Protein AF-A0A6P0RLX3-F1 (afdb_monomer_lite)

pLDDT: mean 85.03, std 13.87, range [25.36, 97.31]

Foldseek 3Di:
DPPDDAAAEEEEALVQCPDPCQPLLLHQLSLLVLLLNVLRVHAYEAEPLRVVSSLVVQLVVLVVVVVVVVVVQVVVCVVVVDGDPDDRDDSVVSNVVSVVSCVVRVVRYDYQYQDPVLQVQLVVCQVVQHFVGHPPRRDSSVSSVLVSQLVSVLVRHAYEYEAQALSQADVSDLVDQHGHPVSQVSQVVSVHDYGYHDHSVVVSVVSVVPRDDDPFLLVLVQLVVVDDCVVCVVVCVVVQKDFDAWDSPVKDKWWWGFSPSQKIKIKIKTKTDIDRPPDDPVWDKAPKIKIWIWIWMARPVVRDIGPTGTAKIKIWIATPVRDIDIDMDGDDDPPDDDDDDDDPPVTDHTDTD

Secondary structure (DSSP, 8-state):
---PPPEEEEEE-HHHHTSTTTGGG-SHHHHHHHHHHHHTT-EEEEEHHHHHHHHHHHHHHHHHHHHHHHHHHHHHHHHHS-----PPP-HHHHHHHHHHHHHHHGGGEEEE---HHHHHHHHHHHHTT-TT-BTTB--HHHHHHHHHHHHHHHTTEEEEEE---GGGBGGG-TTSS-B-HHHHHHHHHTT--EEEESSHHHHHHHHHTTSPPP-HHHHHHHHHHHS-GGGGHHHHHHHTEEEEEE-GGG-EEEEEE-SSTTEEEEEEEEEEEEEETT--TTS--EEEEEEEEEEEEEETTTTEEEEEEEEEEEEEEE-TTS-EEEEEEE--------S-----------EE-

Radius of gyration: 27.5 Å; chains: 1; bounding box: 74×40×83 Å

Structure (mmCIF, N/CA/C/O backbone):
data_AF-A0A6P0RLX3-F1
#
_entry.id   AF-A0A6P0RLX3-F1
#
loop_
_atom_site.group_PDB
_atom_site.id
_atom_site.type_symbol
_atom_site.label_atom_id
_atom_site.label_alt_id
_atom_site.label_comp_id
_atom_site.label_asym_id
_atom_site.label_entity_id
_atom_site.label_seq_id
_atom_site.pdbx_PDB_ins_code
_atom_site.Cartn_x
_atom_site.Cartn_y
_atom_site.Cartn_z
_atom_site.occupancy
_atom_site.B_iso_or_equiv
_atom_site.auth_seq_id
_atom_site.auth_comp_id
_atom_site.auth_asym_id
_atom_site.auth_atom_id
_atom_site.pdbx_PDB_model_num
ATOM 1 N N . MET A 1 1 ? -36.184 -2.235 -6.292 1.00 39.19 1 MET A N 1
ATOM 2 C CA . MET A 1 1 ? -35.225 -1.641 -5.337 1.00 39.19 1 MET A CA 1
ATOM 3 C C . MET A 1 1 ? -33.859 -1.669 -5.988 1.00 39.19 1 MET A C 1
ATOM 5 O O . MET A 1 1 ? -33.296 -2.746 -6.128 1.00 39.19 1 MET A O 1
ATOM 9 N N . GLU A 1 2 ? -33.362 -0.526 -6.450 1.00 40.16 2 GLU A N 1
ATOM 10 C CA . GLU A 1 2 ? -31.973 -0.415 -6.901 1.00 40.16 2 GLU A CA 1
ATOM 11 C C . GLU A 1 2 ? -31.054 -0.665 -5.699 1.00 40.16 2 GLU A C 1
ATOM 13 O O . GLU A 1 2 ? -31.168 0.005 -4.669 1.00 40.16 2 GLU A O 1
ATOM 18 N N . LYS A 1 3 ? -30.175 -1.670 -5.790 1.00 50.31 3 LYS A N 1
ATOM 19 C CA . LYS A 1 3 ? -29.103 -1.866 -4.809 1.00 50.31 3 LYS A CA 1
ATOM 20 C C . LYS A 1 3 ? -28.193 -0.644 -4.905 1.00 50.31 3 LYS A C 1
ATOM 22 O O . LYS A 1 3 ? -27.427 -0.521 -5.855 1.00 50.31 3 LYS A O 1
ATOM 27 N N . LYS A 1 4 ? -28.292 0.266 -3.936 1.00 59.81 4 LYS A N 1
ATOM 28 C CA . LYS A 1 4 ? -27.360 1.387 -3.808 1.00 59.81 4 LYS A CA 1
ATOM 29 C C . LYS A 1 4 ? -25.955 0.797 -3.659 1.00 59.81 4 LYS A C 1
ATOM 31 O O . LYS A 1 4 ? -25.718 0.044 -2.713 1.00 59.81 4 LYS A O 1
ATOM 36 N N . LEU A 1 5 ? -25.071 1.078 -4.617 1.00 74.94 5 LEU A N 1
ATOM 37 C CA . LEU A 1 5 ? -23.693 0.587 -4.602 1.00 74.94 5 LEU A CA 1
ATOM 38 C C . LEU A 1 5 ? -23.035 1.021 -3.282 1.00 74.94 5 LEU A C 1
ATOM 40 O O . LEU A 1 5 ? -23.092 2.203 -2.925 1.00 74.94 5 LEU A O 1
ATOM 44 N N . LYS A 1 6 ? -22.477 0.072 -2.528 1.00 84.38 6 LYS A N 1
ATOM 45 C CA . LYS A 1 6 ? -21.748 0.379 -1.294 1.00 84.38 6 LYS A CA 1
ATOM 46 C C . LYS A 1 6 ? -20.372 0.915 -1.657 1.00 84.38 6 LYS A C 1
ATOM 48 O O . LYS A 1 6 ? -19.762 0.447 -2.613 1.00 84.38 6 LYS A O 1
ATOM 53 N N . LYS A 1 7 ? -19.891 1.901 -0.903 1.00 90.38 7 LYS A N 1
ATOM 54 C CA . LYS A 1 7 ? -18.519 2.392 -1.057 1.00 90.38 7 LYS A CA 1
ATOM 55 C C . LYS A 1 7 ? -17.576 1.496 -0.268 1.00 90.38 7 LYS A C 1
ATOM 57 O O . LYS A 1 7 ? -17.861 1.199 0.890 1.00 90.38 7 LYS A O 1
ATOM 62 N N . LEU A 1 8 ? -16.467 1.099 -0.877 1.00 93.81 8 LEU A N 1
ATOM 63 C CA . LEU A 1 8 ? -15.426 0.318 -0.218 1.00 93.81 8 LEU A CA 1
ATOM 64 C C . LEU A 1 8 ? -14.763 1.145 0.894 1.00 93.81 8 LEU A C 1
ATOM 66 O O . LEU A 1 8 ? -14.369 2.289 0.666 1.00 93.81 8 LEU A O 1
ATOM 70 N N . CYS A 1 9 ? -14.626 0.574 2.089 1.00 96.69 9 CYS A N 1
ATOM 71 C CA . CYS A 1 9 ? -13.947 1.197 3.218 1.00 96.69 9 CYS A CA 1
ATOM 72 C C . CYS A 1 9 ? -13.037 0.189 3.918 1.00 96.69 9 CYS A C 1
ATOM 74 O O . CYS A 1 9 ? -13.501 -0.846 4.390 1.00 96.69 9 CYS A O 1
ATOM 76 N N . VAL A 1 10 ? -11.747 0.496 4.018 1.00 96.88 10 VAL A N 1
ATOM 77 C CA . VAL A 1 10 ? -10.774 -0.362 4.702 1.00 96.88 10 VAL A CA 1
ATOM 78 C C . VAL A 1 10 ? -10.398 0.268 6.036 1.00 96.88 10 VAL A C 1
ATOM 80 O O . VAL A 1 10 ? -9.922 1.397 6.078 1.00 96.88 10 VAL A O 1
ATOM 83 N N . VAL A 1 11 ? -10.603 -0.455 7.132 1.00 96.94 11 VAL A N 1
ATOM 84 C CA . VAL A 1 11 ? -10.207 -0.046 8.483 1.00 96.94 11 VAL A CA 1
ATOM 85 C C . VAL A 1 11 ? -9.017 -0.892 8.903 1.00 96.94 11 VAL A C 1
ATOM 87 O O . VAL A 1 11 ? -9.075 -2.119 8.877 1.00 96.94 11 VAL A O 1
ATOM 90 N N . ILE A 1 12 ? -7.929 -0.236 9.285 1.00 95.19 12 ILE A N 1
ATOM 91 C CA . ILE A 1 12 ? -6.680 -0.890 9.674 1.00 95.19 12 ILE A CA 1
ATOM 92 C C . ILE A 1 12 ? -6.481 -0.638 11.164 1.00 95.19 12 ILE A C 1
ATOM 94 O O . ILE A 1 12 ? -6.453 0.514 11.592 1.00 95.19 12 ILE A O 1
ATOM 98 N N . ASP A 1 13 ? -6.349 -1.702 11.944 1.00 93.38 13 ASP A N 1
ATOM 99 C CA . ASP A 1 13 ? -6.068 -1.626 13.374 1.00 93.38 13 ASP A CA 1
ATOM 100 C C . ASP A 1 13 ? -4.647 -1.093 13.643 1.00 93.38 13 ASP A C 1
ATOM 102 O O . ASP A 1 13 ? -3.722 -1.257 12.839 1.00 93.38 13 ASP A O 1
ATOM 106 N N . THR A 1 14 ? -4.446 -0.443 14.790 1.00 90.31 14 THR A N 1
ATOM 107 C CA . THR A 1 14 ? -3.172 0.144 15.213 1.00 90.31 14 THR A CA 1
ATOM 108 C C . THR A 1 14 ? -2.038 -0.885 15.177 1.00 90.31 14 THR A C 1
ATOM 110 O O . THR A 1 14 ? -0.912 -0.566 14.790 1.00 90.31 14 THR A O 1
ATOM 113 N N . ASN A 1 15 ? -2.294 -2.131 15.589 1.00 88.00 15 ASN A N 1
ATOM 114 C CA . ASN A 1 15 ? -1.286 -3.199 15.560 1.00 88.00 15 ASN A CA 1
ATOM 115 C C . ASN A 1 15 ? -0.766 -3.481 14.140 1.00 88.00 15 ASN A C 1
ATOM 117 O O . ASN A 1 15 ? 0.427 -3.740 13.989 1.00 88.00 15 ASN A O 1
ATOM 121 N N . ILE A 1 16 ? -1.615 -3.352 13.120 1.00 90.12 16 ILE A N 1
ATOM 122 C CA . ILE A 1 16 ? -1.250 -3.496 11.717 1.00 90.12 16 ILE A CA 1
ATOM 123 C C . ILE A 1 16 ? -0.550 -2.236 11.218 1.00 90.12 16 ILE A C 1
ATOM 125 O O . ILE A 1 16 ? 0.489 -2.367 10.588 1.00 90.12 16 ILE A O 1
ATOM 129 N N . TRP A 1 17 ? -1.022 -1.027 11.541 1.00 85.50 17 TRP A N 1
ATOM 130 C CA . TRP A 1 17 ? -0.360 0.232 11.139 1.00 85.50 17 TRP A CA 1
ATOM 131 C C . TRP A 1 17 ? 1.111 0.331 11.558 1.00 85.50 17 TRP A C 1
ATOM 133 O O . TRP A 1 17 ? 1.895 1.009 10.900 1.00 85.50 17 TRP A O 1
ATOM 143 N N . LYS A 1 18 ? 1.478 -0.310 12.671 1.00 81.62 18 LYS A N 1
ATOM 144 C CA . LYS A 1 18 ? 2.831 -0.258 13.244 1.00 81.62 18 LYS A CA 1
ATOM 145 C C . LYS A 1 18 ? 3.785 -1.308 12.682 1.00 81.62 18 LYS A C 1
ATOM 147 O O . LYS A 1 18 ? 4.969 -1.265 13.008 1.00 81.62 18 LYS A O 1
ATOM 152 N N . GLN A 1 19 ? 3.311 -2.279 11.902 1.00 82.44 19 GLN A N 1
ATOM 153 C CA . GLN A 1 19 ? 4.215 -3.290 11.355 1.00 82.44 19 GLN A CA 1
ATOM 154 C C . GLN A 1 19 ? 5.187 -2.628 10.370 1.00 82.44 19 GLN A C 1
ATOM 156 O O . GLN A 1 19 ? 4.817 -1.743 9.601 1.00 82.44 19 GLN A O 1
ATOM 161 N N . ASN A 1 20 ? 6.442 -3.081 10.355 1.00 70.25 20 ASN A N 1
ATOM 162 C CA . ASN A 1 20 ? 7.459 -2.550 9.437 1.00 70.25 20 ASN A CA 1
ATOM 163 C C . ASN A 1 20 ? 7.038 -2.662 7.962 1.00 70.25 20 ASN A C 1
ATOM 165 O O . ASN A 1 20 ? 7.502 -1.893 7.129 1.00 70.25 20 ASN A O 1
ATOM 169 N N . SER A 1 21 ? 6.161 -3.617 7.645 1.00 66.25 21 SER A N 1
ATOM 170 C CA . SER A 1 21 ? 5.593 -3.868 6.320 1.00 66.25 21 SER A CA 1
ATOM 171 C C . SER A 1 21 ? 4.473 -2.905 5.915 1.00 66.25 21 SER A C 1
ATOM 173 O O . SER A 1 21 ? 4.049 -2.955 4.765 1.00 66.25 21 SER A O 1
ATOM 175 N N . THR A 1 22 ? 3.994 -2.033 6.803 1.00 76.31 22 THR A N 1
ATOM 176 C CA . THR A 1 22 ? 2.795 -1.187 6.604 1.00 76.31 22 THR A CA 1
ATOM 177 C C . THR A 1 22 ? 2.913 0.199 7.248 1.00 76.31 22 THR A C 1
ATOM 179 O O . THR A 1 22 ? 1.957 0.974 7.198 1.00 76.31 22 THR A O 1
ATOM 182 N N . ILE A 1 23 ? 4.069 0.535 7.835 1.00 81.25 23 ILE A N 1
ATOM 183 C CA . ILE A 1 23 ? 4.271 1.765 8.610 1.00 81.25 23 ILE A CA 1
ATOM 184 C C . ILE A 1 23 ? 3.840 3.017 7.835 1.00 81.25 23 ILE A C 1
ATOM 186 O O . ILE A 1 23 ? 4.377 3.331 6.771 1.00 81.25 23 ILE A O 1
ATOM 190 N N . LEU A 1 24 ? 2.820 3.709 8.359 1.00 83.69 24 LEU A N 1
ATOM 191 C CA . LEU A 1 24 ? 2.180 4.891 7.753 1.00 83.69 24 LEU A CA 1
ATOM 192 C C . LEU A 1 24 ? 1.813 4.735 6.264 1.00 83.69 24 LEU A C 1
ATOM 194 O O . LEU A 1 24 ? 1.769 5.717 5.515 1.00 83.69 24 LEU A O 1
ATOM 198 N N . LEU A 1 25 ? 1.599 3.494 5.820 1.00 85.69 25 LEU A N 1
ATOM 199 C CA . LEU A 1 25 ? 1.381 3.130 4.422 1.00 85.69 25 LEU A CA 1
ATOM 200 C C . LEU A 1 25 ? 2.480 3.643 3.476 1.00 85.69 25 LEU A C 1
ATOM 202 O O . LEU A 1 25 ? 2.206 3.887 2.306 1.00 85.69 25 LEU A O 1
ATOM 206 N N . LYS A 1 26 ? 3.709 3.847 3.968 1.00 81.94 26 LYS A N 1
ATOM 207 C CA . LYS A 1 26 ? 4.882 4.228 3.155 1.00 81.94 26 LYS A CA 1
ATOM 208 C C . LYS A 1 26 ? 5.609 3.021 2.554 1.00 81.94 26 LYS A C 1
ATOM 210 O O . LYS A 1 26 ? 6.678 3.151 1.973 1.00 81.94 26 LYS A O 1
ATOM 215 N N . THR A 1 27 ? 5.057 1.830 2.727 1.00 80.75 27 THR A N 1
ATOM 216 C CA . THR A 1 27 ? 5.605 0.584 2.194 1.00 80.75 27 THR A CA 1
ATOM 217 C C . THR A 1 27 ? 4.928 0.218 0.874 1.00 80.75 27 THR A C 1
ATOM 219 O O . THR A 1 27 ? 3.845 0.738 0.594 1.00 80.75 27 THR A O 1
ATOM 222 N N . PRO A 1 28 ? 5.503 -0.707 0.079 1.00 74.50 28 PRO A N 1
ATOM 223 C CA . PRO A 1 28 ? 4.873 -1.171 -1.158 1.00 74.50 28 PRO A CA 1
ATOM 224 C C . PRO A 1 28 ? 3.447 -1.671 -0.948 1.00 74.50 28 PRO A C 1
ATOM 226 O O . PRO A 1 28 ? 2.545 -1.204 -1.632 1.00 74.50 28 PRO A O 1
ATOM 229 N N . LEU A 1 29 ? 3.229 -2.478 0.097 1.00 80.75 29 LEU A N 1
ATOM 230 C CA . LEU A 1 29 ? 1.898 -2.964 0.459 1.00 80.75 29 LEU A CA 1
ATOM 231 C C . LEU A 1 29 ? 0.944 -1.804 0.754 1.00 80.75 29 LEU A C 1
ATOM 233 O O . LEU A 1 29 ? -0.182 -1.780 0.263 1.00 80.75 29 LEU A O 1
ATOM 237 N N . GLY A 1 30 ? 1.395 -0.810 1.525 1.00 85.31 30 GLY A N 1
ATOM 238 C CA . GLY A 1 30 ? 0.592 0.370 1.830 1.00 85.31 30 GLY A CA 1
ATOM 239 C C . GLY A 1 30 ? 0.206 1.158 0.580 1.00 85.31 30 GLY A C 1
ATOM 240 O O . GLY A 1 30 ? -0.956 1.527 0.414 1.00 85.31 30 GLY A O 1
ATOM 241 N N . ALA A 1 31 ? 1.157 1.353 -0.331 1.00 82.50 31 ALA A N 1
ATOM 242 C CA . ALA A 1 31 ? 0.900 1.991 -1.611 1.00 82.50 31 ALA A CA 1
ATOM 243 C C . ALA A 1 31 ? -0.030 1.150 -2.502 1.00 82.50 31 ALA A C 1
ATOM 245 O O . ALA A 1 31 ? -0.902 1.705 -3.172 1.00 82.50 31 ALA A O 1
ATOM 246 N N . ALA A 1 32 ? 0.091 -0.179 -2.460 1.00 83.19 32 ALA A N 1
ATOM 247 C CA . ALA A 1 32 ? -0.768 -1.099 -3.192 1.00 83.19 32 ALA A CA 1
ATOM 248 C C . ALA A 1 32 ? -2.224 -1.006 -2.749 1.00 83.19 32 ALA A C 1
ATOM 250 O O . ALA A 1 32 ? -3.127 -0.940 -3.585 1.00 83.19 32 ALA A O 1
ATOM 251 N N . LEU A 1 33 ? -2.456 -0.912 -1.439 1.00 87.50 33 LEU A N 1
ATOM 252 C CA . LEU A 1 33 ? -3.790 -0.665 -0.910 1.00 87.50 33 LEU A CA 1
ATOM 253 C C . LEU A 1 33 ? -4.335 0.683 -1.385 1.00 87.50 33 LEU A C 1
ATOM 255 O O . LEU A 1 33 ? -5.471 0.741 -1.848 1.00 87.50 33 LEU A O 1
ATOM 259 N N . LEU A 1 34 ? -3.545 1.758 -1.288 1.00 88.25 34 LEU A N 1
ATOM 260 C CA . LEU A 1 34 ? -3.974 3.091 -1.726 1.00 88.25 34 LEU A CA 1
ATOM 261 C C . LEU A 1 34 ? -4.334 3.104 -3.217 1.00 88.25 34 LEU A C 1
ATOM 263 O O . LEU A 1 34 ? -5.352 3.686 -3.597 1.00 88.25 34 LEU A O 1
ATOM 267 N N . TYR A 1 35 ? -3.556 2.404 -4.045 1.00 84.69 35 TYR A N 1
ATOM 268 C CA . TYR A 1 35 ? -3.870 2.193 -5.454 1.00 84.69 35 TYR A CA 1
ATOM 269 C C . TYR A 1 35 ? -5.209 1.462 -5.628 1.00 84.69 35 TYR A C 1
ATOM 271 O O . TYR A 1 35 ? -6.099 1.983 -6.301 1.00 84.69 35 TYR A O 1
ATOM 279 N N . CYS A 1 36 ? -5.405 0.316 -4.966 1.00 86.00 36 CYS A N 1
ATOM 280 C CA . CYS A 1 36 ? -6.649 -0.458 -5.052 1.00 86.00 36 CYS A CA 1
ATOM 281 C C . CYS A 1 36 ? -7.871 0.350 -4.594 1.00 86.00 36 CYS A C 1
ATOM 283 O O . CYS A 1 36 ? -8.918 0.318 -5.243 1.00 86.00 36 CYS A O 1
ATOM 285 N N . LEU A 1 37 ? -7.742 1.102 -3.498 1.00 88.75 37 LEU A N 1
ATOM 286 C CA . LEU A 1 37 ? -8.796 1.977 -2.990 1.00 88.75 37 LEU A CA 1
ATOM 287 C C . LEU A 1 37 ? -9.144 3.062 -4.005 1.00 88.75 37 LEU A C 1
ATOM 289 O O . LEU A 1 37 ? -10.322 3.285 -4.268 1.00 88.75 37 LEU A O 1
ATOM 293 N N . LYS A 1 38 ? -8.147 3.698 -4.626 1.00 85.69 38 LYS A N 1
ATOM 294 C CA . LYS A 1 38 ? -8.393 4.721 -5.646 1.00 85.69 38 LYS A CA 1
ATOM 295 C C . LYS A 1 38 ? -9.115 4.146 -6.869 1.00 85.69 38 LYS A C 1
ATOM 297 O O . LYS A 1 38 ? -10.077 4.760 -7.322 1.00 85.69 38 LYS A O 1
ATOM 302 N N . GLN A 1 39 ? -8.707 2.973 -7.361 1.00 83.50 39 GLN A N 1
ATOM 303 C CA . GLN A 1 39 ? -9.361 2.319 -8.507 1.00 83.50 39 GLN A CA 1
ATOM 304 C C . GLN A 1 39 ? -10.818 1.937 -8.212 1.00 83.50 39 GLN A C 1
ATOM 306 O O . GLN A 1 39 ? -11.677 2.047 -9.081 1.00 83.50 39 GLN A O 1
ATOM 311 N N . ASN A 1 40 ? -11.116 1.569 -6.965 1.00 84.88 40 ASN A N 1
ATOM 312 C CA . ASN A 1 40 ? -12.459 1.191 -6.527 1.00 84.88 40 ASN A CA 1
ATOM 313 C C . ASN A 1 40 ? -13.283 2.355 -5.944 1.00 84.88 40 ASN A C 1
ATOM 315 O O . ASN A 1 40 ? -14.360 2.127 -5.391 1.00 84.88 40 ASN A O 1
ATOM 319 N N . ASN A 1 41 ? -12.797 3.603 -6.032 1.00 86.94 41 ASN A N 1
ATOM 320 C CA . ASN A 1 41 ? -13.414 4.775 -5.392 1.00 86.94 41 ASN A CA 1
ATOM 321 C C . ASN A 1 41 ? -13.732 4.547 -3.893 1.00 86.94 41 ASN A C 1
ATOM 323 O O . ASN A 1 41 ? -14.775 4.961 -3.374 1.00 86.94 41 ASN A O 1
ATOM 327 N N . GLY A 1 42 ? -12.845 3.813 -3.223 1.00 92.12 42 GLY A N 1
ATOM 328 C CA . GLY A 1 42 ? -12.901 3.478 -1.809 1.00 92.12 42 GLY A CA 1
ATOM 329 C C . GLY A 1 42 ? -12.102 4.443 -0.937 1.00 92.12 42 GLY A C 1
ATOM 330 O O . GLY A 1 42 ? -11.445 5.367 -1.416 1.00 92.12 42 GLY A O 1
ATOM 331 N N . CYS A 1 43 ? -12.155 4.210 0.370 1.00 95.06 43 CYS A N 1
ATOM 332 C CA . CYS A 1 43 ? -11.457 5.013 1.369 1.00 95.06 43 CYS A CA 1
ATOM 333 C C . CYS A 1 43 ? -10.870 4.160 2.501 1.00 95.06 43 CYS A C 1
ATOM 335 O O . CYS A 1 43 ? -11.217 2.993 2.685 1.00 95.06 43 CYS A O 1
ATOM 337 N N . ILE A 1 44 ? -9.991 4.769 3.290 1.00 96.19 44 ILE A N 1
ATOM 338 C CA . ILE A 1 44 ? -9.524 4.260 4.573 1.00 96.19 44 ILE A CA 1
ATOM 339 C C . ILE A 1 44 ? -10.453 4.806 5.652 1.00 96.19 44 ILE A C 1
ATOM 341 O O . ILE A 1 44 ? -10.529 6.016 5.860 1.00 96.19 44 ILE A O 1
ATOM 345 N N . GLY A 1 45 ? -11.149 3.922 6.356 1.00 96.69 45 GLY A N 1
ATOM 346 C CA . GLY A 1 45 ? -11.860 4.289 7.571 1.00 96.69 45 GLY A CA 1
ATOM 347 C C . GLY A 1 45 ? -10.851 4.460 8.699 1.00 96.69 45 GLY A C 1
ATOM 348 O O . GLY A 1 45 ? -10.172 3.503 9.071 1.00 96.69 45 GLY A O 1
ATOM 349 N N . LEU A 1 46 ? -10.753 5.673 9.239 1.00 96.75 46 LEU A N 1
ATOM 350 C CA . LEU A 1 46 ? -9.818 6.005 10.308 1.00 96.75 46 LEU A CA 1
ATOM 351 C C . LEU A 1 46 ? -10.590 6.447 11.560 1.00 96.75 46 LEU A C 1
ATOM 353 O O . LEU A 1 46 ? -10.942 7.621 11.694 1.00 96.75 46 LEU A O 1
ATOM 357 N N . PRO A 1 47 ? -10.913 5.510 12.467 1.00 97.31 47 PRO A N 1
ATOM 358 C CA . PRO A 1 47 ? -11.427 5.841 13.787 1.00 97.31 47 PRO A CA 1
ATOM 359 C C . PRO A 1 47 ? -10.455 6.725 14.562 1.00 97.31 47 PRO A C 1
ATOM 361 O O . PRO A 1 47 ? -9.261 6.436 14.610 1.00 97.31 47 PRO A O 1
ATOM 364 N N . GLU A 1 48 ? -10.974 7.748 15.237 1.00 96.00 48 GLU A N 1
ATOM 365 C CA . GLU A 1 48 ? -10.176 8.683 16.044 1.00 96.00 48 GLU A CA 1
ATOM 366 C C . GLU A 1 48 ? -9.316 7.959 17.098 1.00 96.00 48 GLU A C 1
ATOM 368 O O . GLU A 1 48 ? -8.161 8.315 17.336 1.00 96.00 48 GLU A O 1
ATOM 373 N N . VAL A 1 49 ? -9.849 6.886 17.696 1.00 94.62 49 VAL A N 1
ATOM 374 C CA . VAL A 1 49 ? -9.113 6.047 18.657 1.00 94.62 49 VAL A CA 1
ATOM 375 C C . VAL A 1 49 ? -7.886 5.372 18.033 1.00 94.62 49 VAL A C 1
ATOM 377 O O . VAL A 1 49 ? -6.859 5.261 18.700 1.00 94.62 49 VAL A O 1
ATOM 380 N N . ILE A 1 50 ? -7.967 4.975 16.757 1.00 94.69 50 ILE A N 1
ATOM 381 C CA . ILE A 1 50 ? -6.850 4.392 16.003 1.00 94.69 50 ILE A CA 1
ATOM 382 C C . ILE A 1 50 ? -5.877 5.495 15.586 1.00 94.69 50 ILE A C 1
ATOM 384 O O . ILE A 1 50 ? -4.681 5.347 15.811 1.00 94.69 50 ILE A O 1
ATOM 388 N N . GLU A 1 51 ? -6.364 6.613 15.036 1.00 93.88 51 GLU A N 1
ATOM 389 C CA . GLU A 1 51 ? -5.530 7.748 14.601 1.00 93.88 51 GLU A CA 1
ATOM 390 C C . GLU A 1 51 ? -4.609 8.234 15.725 1.00 93.88 51 GLU A C 1
ATOM 392 O O . GLU A 1 51 ? -3.385 8.279 15.570 1.00 93.88 51 GLU A O 1
ATOM 397 N N . ASN A 1 52 ? -5.193 8.502 16.896 1.00 92.31 52 ASN A N 1
ATOM 398 C CA . ASN A 1 52 ? -4.458 8.944 18.076 1.00 92.31 52 ASN A CA 1
ATOM 399 C C . ASN A 1 52 ? -3.409 7.918 18.524 1.00 92.31 52 ASN A C 1
ATOM 401 O O . ASN A 1 52 ? -2.313 8.286 18.957 1.00 92.31 52 ASN A O 1
ATOM 405 N N . GLU A 1 53 ? -3.728 6.626 18.434 1.00 92.38 53 GLU A N 1
ATOM 406 C CA . GLU A 1 53 ? -2.811 5.564 18.831 1.00 92.38 53 GLU A CA 1
ATOM 407 C C . GLU A 1 53 ? -1.659 5.412 17.830 1.00 92.38 53 GLU A C 1
ATOM 409 O O . GLU A 1 53 ? -0.499 5.355 18.244 1.00 92.38 53 GLU A O 1
ATOM 414 N N . VAL A 1 54 ? -1.947 5.415 16.530 1.00 91.31 54 VAL A N 1
ATOM 415 C CA . VAL A 1 54 ? -0.937 5.337 15.469 1.00 91.31 54 VAL A CA 1
ATOM 416 C C . VAL A 1 54 ? 0.047 6.493 15.593 1.00 91.31 54 VAL A C 1
ATOM 418 O O . VAL A 1 54 ? 1.242 6.244 15.737 1.00 91.31 54 VAL A O 1
ATOM 421 N N . ILE A 1 55 ? -0.436 7.739 15.657 1.00 90.50 55 ILE A N 1
ATOM 422 C CA . ILE A 1 55 ? 0.424 8.926 15.777 1.00 90.50 55 ILE A CA 1
ATOM 423 C C . ILE A 1 55 ? 1.305 8.829 17.028 1.00 90.50 55 ILE A C 1
ATOM 425 O O . ILE A 1 55 ? 2.531 8.925 16.942 1.00 90.50 55 ILE A O 1
ATOM 429 N N . LYS A 1 56 ? 0.702 8.568 18.195 1.00 91.06 56 LYS A N 1
ATOM 430 C CA . LYS A 1 56 ? 1.431 8.475 19.468 1.00 91.06 56 LYS A CA 1
ATOM 431 C C . LYS A 1 56 ? 2.511 7.392 19.445 1.00 91.06 56 LYS A C 1
ATOM 433 O O . LYS A 1 56 ? 3.612 7.609 19.954 1.00 91.06 56 LYS A O 1
ATOM 438 N N . HIS A 1 57 ? 2.198 6.212 18.914 1.00 90.38 57 HIS A N 1
ATOM 439 C CA . HIS A 1 57 ? 3.143 5.100 18.886 1.00 90.38 57 HIS A CA 1
ATOM 440 C C . HIS A 1 57 ? 4.251 5.307 17.857 1.00 90.38 57 HIS A C 1
ATOM 442 O O . HIS A 1 57 ? 5.410 5.089 18.199 1.00 90.38 57 HIS A O 1
ATOM 448 N N . THR A 1 58 ? 3.937 5.788 16.653 1.00 89.75 58 THR A N 1
ATOM 449 C CA . THR A 1 58 ? 4.950 6.050 15.624 1.00 89.75 58 THR A CA 1
ATOM 450 C C . THR A 1 58 ? 5.943 7.124 16.069 1.00 89.75 58 THR A C 1
ATOM 452 O O . THR A 1 58 ? 7.143 6.952 15.871 1.00 89.75 58 THR A O 1
ATOM 455 N N . ILE A 1 59 ? 5.477 8.174 16.756 1.00 90.19 59 ILE A N 1
ATOM 456 C CA . ILE A 1 59 ? 6.348 9.176 17.385 1.00 90.19 59 ILE A CA 1
ATOM 457 C C . ILE A 1 59 ? 7.304 8.512 18.390 1.00 90.19 59 ILE A C 1
ATOM 459 O O . ILE A 1 59 ? 8.524 8.663 18.306 1.00 90.19 59 ILE A O 1
ATOM 463 N N . LYS A 1 60 ? 6.753 7.717 19.316 1.00 90.94 60 LYS A N 1
ATOM 464 C CA . LYS A 1 60 ? 7.534 7.020 20.346 1.00 90.94 60 LYS A CA 1
ATOM 465 C C . LYS A 1 60 ? 8.578 6.072 19.747 1.00 90.94 60 LYS A C 1
ATOM 467 O O . LYS A 1 60 ? 9.691 5.985 20.266 1.00 90.94 60 LYS A O 1
ATOM 472 N N . ASP A 1 61 ? 8.221 5.345 18.695 1.00 90.25 61 ASP A N 1
ATOM 473 C CA . ASP A 1 61 ? 9.122 4.402 18.033 1.00 90.25 61 ASP A CA 1
ATOM 474 C C . ASP A 1 61 ? 10.216 5.133 17.239 1.00 90.25 61 ASP A C 1
ATOM 476 O O . ASP A 1 61 ? 11.375 4.714 17.277 1.00 90.25 61 ASP A O 1
ATOM 480 N N . GLY A 1 62 ? 9.897 6.282 16.631 1.00 90.12 62 GLY A N 1
ATOM 481 C CA . GLY A 1 62 ? 10.880 7.187 16.031 1.00 90.12 62 GLY A CA 1
ATOM 482 C C . GLY A 1 62 ? 11.928 7.671 17.038 1.00 90.12 62 GLY A C 1
ATOM 483 O O . GLY A 1 62 ? 13.126 7.595 16.765 1.00 90.12 62 GLY A O 1
ATOM 484 N N . TYR A 1 63 ? 11.510 8.077 18.241 1.00 89.94 63 TYR A N 1
ATOM 485 C CA . TYR A 1 63 ? 12.443 8.521 19.291 1.00 89.94 63 TYR A CA 1
ATOM 486 C C . TYR A 1 63 ? 13.352 7.410 19.782 1.00 89.94 63 TYR A C 1
ATOM 488 O O . TYR A 1 63 ? 14.560 7.607 19.894 1.00 89.94 63 TYR A O 1
ATOM 496 N N . LYS A 1 64 ? 12.802 6.214 20.001 1.00 91.25 64 LYS A N 1
ATOM 497 C CA . LYS A 1 64 ? 13.621 5.048 20.344 1.00 91.25 64 LYS A CA 1
ATOM 498 C C . LYS A 1 64 ? 14.647 4.735 19.258 1.00 91.25 64 LYS A C 1
ATOM 500 O O . LYS A 1 64 ? 15.767 4.351 19.577 1.00 91.25 64 LYS A O 1
ATOM 505 N N . ALA A 1 65 ? 14.287 4.882 17.982 1.00 91.06 65 ALA A N 1
ATOM 506 C CA . ALA A 1 65 ? 15.225 4.670 16.885 1.00 91.06 65 ALA A CA 1
ATOM 507 C C . ALA A 1 65 ? 16.376 5.689 16.922 1.00 91.06 65 ALA A C 1
ATOM 509 O O . ALA A 1 65 ? 17.536 5.293 16.820 1.00 91.06 65 ALA A O 1
ATOM 510 N N . VAL A 1 66 ? 16.072 6.972 17.141 1.00 91.69 66 VAL A N 1
ATOM 511 C CA . VAL A 1 66 ? 17.077 8.038 17.296 1.00 91.69 66 VAL A CA 1
ATOM 512 C C . VAL A 1 66 ? 17.994 7.780 18.494 1.00 91.69 66 VAL A C 1
ATOM 514 O O . VAL A 1 66 ? 19.217 7.845 18.367 1.00 91.69 66 VAL A O 1
ATOM 517 N N . GLU A 1 67 ? 17.423 7.427 19.645 1.00 91.38 67 GLU A N 1
ATOM 518 C CA . GLU A 1 67 ? 18.175 7.083 20.854 1.00 91.38 67 GLU A CA 1
ATOM 519 C C . GLU A 1 67 ? 19.115 5.892 20.610 1.00 91.38 67 GLU A C 1
ATOM 521 O O . GLU A 1 67 ? 20.302 5.953 20.935 1.00 91.38 67 GLU A O 1
ATOM 526 N N . ASN A 1 68 ? 18.620 4.838 19.956 1.00 92.56 68 ASN A N 1
ATOM 527 C CA . ASN A 1 68 ? 19.419 3.667 19.602 1.00 92.56 68 ASN A CA 1
ATOM 528 C C . ASN A 1 68 ? 20.572 4.012 18.648 1.00 92.56 68 ASN A C 1
ATOM 530 O O . ASN A 1 68 ? 21.679 3.502 18.827 1.00 92.56 68 ASN A O 1
ATOM 534 N N . ILE A 1 69 ? 20.343 4.879 17.655 1.00 90.75 69 ILE A N 1
ATOM 535 C CA . ILE A 1 69 ? 21.404 5.347 16.749 1.00 90.75 69 ILE A CA 1
ATOM 536 C C . ILE A 1 69 ? 22.479 6.084 17.545 1.00 90.75 69 ILE A C 1
ATOM 538 O O . ILE A 1 69 ? 23.653 5.738 17.430 1.00 90.75 69 ILE A O 1
ATOM 542 N N . ASN A 1 70 ? 22.087 7.042 18.386 1.00 90.19 70 ASN A N 1
ATOM 543 C CA . ASN A 1 70 ? 23.019 7.832 19.192 1.00 90.19 70 ASN A CA 1
ATOM 544 C C . ASN A 1 70 ? 23.843 6.959 20.148 1.00 90.19 70 ASN A C 1
ATOM 546 O O . ASN A 1 70 ? 25.063 7.113 20.232 1.00 90.19 70 ASN A O 1
ATOM 550 N N . ASN A 1 71 ? 23.197 6.004 20.822 1.00 91.06 71 ASN A N 1
ATOM 551 C CA . ASN A 1 71 ? 23.865 5.072 21.728 1.00 91.06 71 ASN A CA 1
ATOM 552 C C . ASN A 1 71 ? 24.888 4.197 20.990 1.00 91.06 71 ASN A C 1
ATOM 554 O O . ASN A 1 71 ? 26.026 4.064 21.442 1.00 91.06 71 ASN A O 1
ATOM 558 N N . ASN A 1 72 ? 24.524 3.655 19.825 1.00 91.31 72 ASN A N 1
ATOM 559 C CA . ASN A 1 72 ? 25.427 2.824 19.029 1.00 91.31 72 ASN A CA 1
ATOM 560 C C . ASN A 1 72 ? 26.573 3.634 18.401 1.00 91.31 72 ASN A C 1
ATOM 562 O O . ASN A 1 72 ? 27.714 3.172 18.390 1.00 91.31 72 ASN A O 1
ATOM 566 N N . PHE A 1 73 ? 26.316 4.861 17.936 1.00 89.25 73 PHE A N 1
ATOM 567 C CA . PHE A 1 73 ? 27.359 5.754 17.419 1.00 89.25 73 PHE A CA 1
ATOM 568 C C . PHE A 1 73 ? 28.389 6.117 18.488 1.00 89.25 73 PHE A C 1
ATOM 570 O O . PHE A 1 73 ? 29.583 6.131 18.200 1.00 89.25 73 PHE A O 1
ATOM 577 N N . LYS A 1 74 ? 27.950 6.342 19.731 1.00 88.31 74 LYS A N 1
ATOM 578 C CA . LYS A 1 74 ? 28.848 6.604 20.862 1.00 88.31 74 LYS A CA 1
ATOM 579 C C . LYS A 1 74 ? 29.794 5.431 21.134 1.00 88.31 74 LYS A C 1
ATOM 581 O O . LYS A 1 74 ? 30.963 5.645 21.436 1.00 88.31 74 LYS A O 1
ATOM 586 N N . ILE A 1 75 ? 29.318 4.190 21.001 1.00 90.25 75 ILE A N 1
ATOM 587 C CA . ILE A 1 75 ? 30.167 2.993 21.132 1.00 90.25 75 ILE A CA 1
ATOM 588 C C . ILE A 1 75 ? 31.239 2.977 20.034 1.00 90.25 75 ILE A C 1
ATOM 590 O O . ILE A 1 75 ? 32.411 2.738 20.322 1.00 90.25 75 ILE A O 1
ATOM 594 N N . ILE A 1 76 ? 30.859 3.272 18.789 1.00 88.81 76 ILE A N 1
ATOM 595 C CA . ILE A 1 76 ? 31.796 3.339 17.658 1.00 88.81 76 ILE A CA 1
ATOM 596 C C . ILE A 1 76 ? 32.836 4.444 17.877 1.00 88.81 76 ILE A C 1
ATOM 598 O O . ILE A 1 76 ? 34.023 4.213 17.663 1.00 88.81 76 ILE A O 1
ATOM 602 N N . GLU A 1 77 ? 32.412 5.616 18.350 1.00 90.12 77 GLU A N 1
ATOM 603 C CA . GLU A 1 77 ? 33.297 6.737 18.672 1.00 90.12 77 GLU A CA 1
ATOM 604 C C . GLU A 1 77 ? 34.345 6.353 19.725 1.00 90.12 77 GLU A C 1
ATOM 606 O O . GLU A 1 77 ? 35.527 6.636 19.536 1.00 90.12 77 GLU A O 1
ATOM 611 N N . ILE A 1 78 ? 33.940 5.639 20.782 1.00 91.81 78 ILE A N 1
ATOM 612 C CA . ILE A 1 78 ? 34.857 5.128 21.813 1.00 91.81 78 ILE A CA 1
ATOM 613 C C . ILE A 1 78 ? 35.892 4.168 21.207 1.00 91.81 78 ILE A C 1
ATOM 615 O O . ILE A 1 78 ? 37.068 4.240 21.556 1.00 91.81 78 ILE A O 1
ATOM 619 N N . ILE A 1 79 ? 35.477 3.283 20.296 1.00 92.12 79 ILE A N 1
ATOM 620 C CA . ILE A 1 79 ? 36.368 2.299 19.658 1.00 9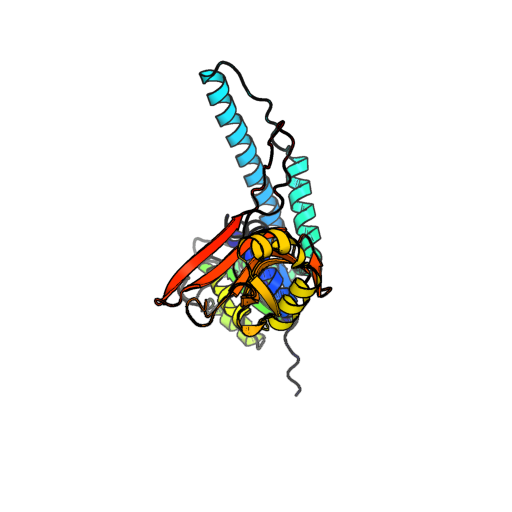2.12 79 ILE A CA 1
ATOM 621 C C . ILE A 1 79 ? 37.333 2.971 18.672 1.00 92.12 79 ILE A C 1
ATOM 623 O O . ILE A 1 79 ? 38.508 2.615 18.612 1.00 92.12 79 ILE A O 1
ATOM 627 N N . MET A 1 80 ? 36.844 3.920 17.872 1.00 92.50 80 MET A N 1
ATOM 628 C CA . MET A 1 80 ? 37.606 4.528 16.777 1.00 92.50 80 MET A CA 1
ATOM 629 C C . MET A 1 80 ? 38.384 5.785 17.188 1.00 92.50 80 MET A C 1
ATOM 631 O O . MET A 1 80 ? 39.228 6.246 16.418 1.00 92.50 80 MET A O 1
ATOM 635 N N . GLY A 1 81 ? 38.084 6.367 18.354 1.00 89.31 81 GLY A N 1
ATOM 636 C CA . GLY A 1 81 ? 38.653 7.635 18.826 1.00 89.31 81 GLY A CA 1
ATOM 637 C C . GLY A 1 81 ? 38.232 8.857 18.001 1.00 89.31 81 GLY A C 1
ATOM 638 O O . GLY A 1 81 ? 38.821 9.926 18.139 1.00 89.31 81 GLY A O 1
ATOM 639 N N . LYS A 1 82 ? 37.254 8.698 17.102 1.00 85.06 82 LYS A N 1
ATOM 640 C CA . LYS A 1 82 ? 36.718 9.744 16.225 1.00 85.06 82 LYS A CA 1
ATOM 641 C C . LYS A 1 82 ? 35.300 9.395 15.784 1.00 85.06 82 LYS A C 1
ATOM 643 O O . LYS A 1 82 ? 34.951 8.217 15.692 1.00 85.06 82 LYS A O 1
ATOM 648 N N . ARG A 1 83 ? 34.519 10.417 15.440 1.00 75.50 83 ARG A N 1
ATOM 649 C CA . ARG A 1 83 ? 33.137 10.302 14.964 1.00 75.50 83 ARG A CA 1
ATOM 650 C C . ARG A 1 83 ? 32.982 11.006 13.614 1.00 75.50 83 ARG A C 1
ATOM 652 O O . ARG A 1 83 ? 33.624 12.019 13.368 1.00 75.50 83 ARG A O 1
ATOM 659 N N . SER A 1 84 ? 32.149 10.448 12.739 1.00 77.94 84 SER A N 1
ATOM 660 C CA . SER A 1 84 ? 31.679 11.131 11.530 1.00 77.94 84 SER A CA 1
ATOM 661 C C . SER A 1 84 ? 30.520 12.073 11.859 1.00 77.94 84 SER A C 1
ATOM 663 O O . SER A 1 84 ? 29.649 11.698 12.650 1.00 77.94 84 SER A O 1
ATOM 665 N N . ASP A 1 85 ? 30.457 13.224 11.192 1.00 74.69 85 ASP A N 1
ATOM 666 C CA . ASP A 1 85 ? 29.334 14.160 11.290 1.00 74.69 85 ASP A CA 1
ATOM 667 C C . ASP A 1 85 ? 28.076 13.519 10.689 1.00 74.69 85 ASP A C 1
ATOM 669 O O . ASP A 1 85 ? 27.871 13.485 9.477 1.00 74.69 85 ASP A O 1
ATOM 673 N N . TYR A 1 86 ? 27.271 12.911 11.556 1.00 80.38 86 TYR A N 1
ATOM 674 C CA . TYR A 1 86 ? 25.971 12.346 11.225 1.00 80.38 86 TYR A CA 1
ATOM 675 C C . TYR A 1 86 ? 24.947 12.921 12.195 1.00 80.38 86 TYR A C 1
ATOM 677 O O . TYR A 1 86 ? 25.059 12.722 13.413 1.00 80.38 86 TYR A O 1
ATOM 685 N N . GLU A 1 87 ? 23.969 13.627 11.638 1.00 82.50 87 GLU A N 1
ATOM 686 C CA . GLU A 1 87 ? 22.851 14.213 12.364 1.00 82.50 87 GLU A CA 1
ATOM 687 C C . GLU A 1 87 ? 21.628 13.304 12.250 1.00 82.50 87 GLU A C 1
ATOM 689 O O . GLU A 1 87 ? 21.274 12.806 11.181 1.00 82.50 87 GLU A O 1
ATOM 694 N N . VAL A 1 88 ? 20.990 13.072 13.390 1.00 87.31 88 VAL A N 1
ATOM 695 C CA . VAL A 1 88 ? 19.703 12.384 13.486 1.00 87.31 88 VAL A CA 1
ATOM 696 C C . VAL A 1 88 ? 18.592 13.432 13.544 1.00 87.31 88 VAL A C 1
ATOM 698 O O . VAL A 1 88 ? 18.815 14.497 14.122 1.00 87.31 88 VAL A O 1
ATOM 701 N N . PRO A 1 89 ? 17.407 13.158 12.972 1.00 89.75 89 PRO A N 1
ATOM 702 C CA . PRO A 1 89 ? 16.285 14.085 13.057 1.00 89.75 89 PRO A CA 1
ATOM 703 C C . PRO A 1 89 ? 15.868 14.295 14.515 1.00 89.75 89 PRO A C 1
ATOM 705 O O . PRO A 1 89 ? 15.930 13.370 15.330 1.00 89.75 89 PRO A O 1
ATOM 708 N N . ASP A 1 90 ? 15.430 15.511 14.826 1.00 87.94 90 ASP A N 1
ATOM 709 C CA . ASP A 1 90 ? 14.891 15.849 16.136 1.00 87.94 90 ASP A CA 1
ATOM 710 C C . ASP A 1 90 ? 13.411 15.448 16.274 1.00 87.94 90 ASP A C 1
ATOM 712 O O . ASP A 1 90 ? 12.774 14.909 15.360 1.00 87.94 90 ASP A O 1
ATOM 716 N N . GLU A 1 91 ? 12.859 15.681 17.466 1.00 86.25 91 GLU A N 1
ATOM 717 C CA . GLU A 1 91 ? 11.492 15.282 17.792 1.00 86.25 91 GLU A CA 1
ATOM 718 C C . GLU A 1 91 ? 10.439 16.004 16.943 1.00 86.25 91 GLU A C 1
ATOM 720 O O . GLU A 1 91 ? 9.448 15.388 16.532 1.00 86.25 91 GLU A O 1
ATOM 725 N N . THR A 1 92 ? 10.695 17.274 16.636 1.00 89.44 92 THR A N 1
ATOM 726 C CA . THR A 1 92 ? 9.838 18.124 15.811 1.00 89.44 92 THR A CA 1
ATOM 727 C C . THR A 1 92 ? 9.802 17.618 14.374 1.00 89.44 92 THR A C 1
ATOM 729 O O . THR A 1 92 ? 8.718 17.385 13.842 1.00 89.44 92 THR A O 1
ATOM 732 N N . ALA A 1 93 ? 10.962 17.335 13.776 1.00 90.25 93 ALA A N 1
ATOM 733 C CA . ALA A 1 93 ? 11.072 16.840 12.409 1.00 90.25 93 ALA A CA 1
ATOM 734 C C . ALA A 1 93 ? 10.381 15.479 12.224 1.00 90.25 93 ALA A C 1
ATOM 736 O O . ALA A 1 93 ? 9.728 15.236 11.204 1.00 90.25 93 ALA A O 1
ATOM 737 N N . ILE A 1 94 ? 10.481 14.582 13.216 1.00 90.12 94 ILE A N 1
ATOM 738 C CA . ILE A 1 94 ? 9.757 13.300 13.193 1.00 90.12 94 ILE A CA 1
ATOM 739 C C . ILE A 1 94 ? 8.248 13.547 13.186 1.00 90.12 94 ILE A C 1
ATOM 741 O O . ILE A 1 94 ? 7.536 12.976 12.358 1.00 90.12 94 ILE A O 1
ATOM 745 N N . LYS A 1 95 ? 7.756 14.407 14.083 1.00 90.62 95 LYS A N 1
ATOM 746 C CA . LYS A 1 95 ? 6.328 14.709 14.196 1.00 90.62 95 LYS A CA 1
ATOM 747 C C . LYS A 1 95 ? 5.779 15.354 12.920 1.00 90.62 95 LYS A C 1
ATOM 749 O O . LYS A 1 95 ? 4.774 14.880 12.394 1.00 90.62 95 LYS A O 1
ATOM 754 N N . GLU A 1 96 ? 6.470 16.352 12.378 1.00 91.81 96 GLU A N 1
ATOM 755 C CA . GLU A 1 96 ? 6.096 17.025 11.128 1.00 91.81 96 GLU A CA 1
ATOM 756 C C . GLU A 1 96 ? 6.045 16.050 9.942 1.00 91.81 96 GLU A C 1
ATOM 758 O O . GLU A 1 96 ? 5.129 16.112 9.122 1.00 91.81 96 GLU A O 1
ATOM 763 N N . SER A 1 97 ? 6.980 15.097 9.862 1.00 89.62 97 SER A N 1
ATOM 764 C CA . SER A 1 97 ? 6.990 14.070 8.809 1.00 89.62 97 SER A CA 1
ATOM 765 C C . SER A 1 97 ? 5.787 13.121 8.895 1.00 89.62 97 SER A C 1
ATOM 767 O O . SER A 1 97 ? 5.221 12.732 7.867 1.00 89.62 97 SER A O 1
ATOM 769 N N . ILE A 1 98 ? 5.361 12.770 10.114 1.00 90.25 98 ILE A N 1
ATOM 770 C CA . ILE A 1 98 ? 4.170 11.941 10.351 1.00 90.25 98 ILE A CA 1
ATOM 771 C C . ILE A 1 98 ? 2.906 12.717 9.965 1.00 90.25 98 ILE A C 1
ATOM 773 O O . ILE A 1 98 ? 2.086 12.205 9.203 1.00 90.25 98 ILE A O 1
ATOM 777 N N . GLU A 1 99 ? 2.764 13.957 10.435 1.00 90.38 99 GLU A N 1
ATOM 778 C CA . GLU A 1 99 ? 1.613 14.816 10.127 1.00 90.38 99 GLU A CA 1
ATOM 779 C C . GLU A 1 99 ? 1.503 15.104 8.625 1.00 90.38 99 GLU A C 1
ATOM 781 O O . GLU A 1 99 ? 0.418 15.004 8.048 1.00 90.38 99 GLU A O 1
ATOM 786 N N . SER A 1 100 ? 2.632 15.380 7.967 1.00 90.50 100 SER A N 1
ATOM 787 C CA . SER A 1 100 ? 2.708 15.557 6.516 1.00 90.50 100 SER A CA 1
ATOM 788 C C . SER A 1 100 ? 2.209 14.318 5.772 1.00 90.50 100 SER A C 1
ATOM 790 O O . SER A 1 100 ? 1.401 14.438 4.851 1.00 90.50 100 SER A O 1
ATOM 792 N N . ARG A 1 101 ? 2.595 13.112 6.219 1.00 88.62 101 ARG A N 1
ATOM 793 C CA . ARG A 1 101 ? 2.109 11.865 5.614 1.00 88.62 101 ARG A CA 1
ATOM 794 C C . ARG A 1 101 ? 0.606 11.679 5.798 1.00 88.62 101 ARG A C 1
ATOM 796 O O . ARG A 1 101 ? -0.063 11.327 4.835 1.00 88.62 101 ARG A O 1
ATOM 803 N N . ILE A 1 102 ? 0.062 11.913 6.994 1.00 89.31 102 ILE A N 1
ATOM 804 C CA . ILE A 1 102 ? -1.392 11.811 7.218 1.00 89.31 102 ILE A CA 1
ATOM 805 C C . ILE A 1 102 ? -2.141 12.803 6.322 1.00 89.31 102 ILE A C 1
ATOM 807 O O . ILE A 1 102 ? -3.117 12.429 5.678 1.00 89.31 102 ILE A O 1
ATOM 811 N N . LYS A 1 103 ? -1.634 14.034 6.201 1.00 90.38 103 LYS A N 1
ATOM 812 C CA . LYS A 1 103 ? -2.196 15.057 5.313 1.00 90.38 103 LYS A CA 1
ATOM 813 C C . LYS A 1 103 ? -2.125 14.670 3.834 1.00 90.38 103 LYS A C 1
ATOM 815 O O . LYS A 1 103 ? -3.030 15.000 3.077 1.00 90.38 103 LYS A O 1
ATOM 820 N N . GLU A 1 104 ? -1.067 13.985 3.412 1.00 88.56 104 GLU A N 1
ATOM 821 C CA . GLU A 1 104 ? -0.929 13.476 2.045 1.00 88.56 104 GLU A CA 1
ATOM 822 C C . GLU A 1 104 ? -2.018 12.446 1.718 1.00 88.56 104 GLU A C 1
ATOM 824 O O . GLU A 1 104 ? -2.598 12.494 0.636 1.00 88.56 104 GLU A O 1
ATOM 829 N N . ILE A 1 105 ? -2.322 11.541 2.658 1.00 89.56 105 ILE A N 1
ATOM 830 C CA . ILE A 1 105 ? -3.334 10.495 2.456 1.00 89.56 105 ILE A CA 1
ATOM 831 C C . ILE A 1 105 ? -4.764 10.925 2.818 1.00 89.56 105 ILE A C 1
ATOM 833 O O . ILE A 1 105 ? -5.712 10.176 2.582 1.00 89.56 105 ILE A O 1
ATOM 837 N N . GLU A 1 106 ? -4.926 12.141 3.336 1.00 91.38 106 GLU A N 1
ATOM 838 C CA . GLU A 1 106 ? -6.192 12.772 3.716 1.00 91.38 106 GLU A CA 1
ATOM 839 C C . GLU A 1 106 ? -7.321 12.612 2.682 1.00 91.38 106 GLU A C 1
ATOM 841 O O . GLU A 1 106 ? -8.432 12.273 3.091 1.00 91.38 106 GLU A O 1
ATOM 846 N N . PRO A 1 107 ? -7.094 12.766 1.356 1.00 89.75 107 PRO A N 1
ATOM 847 C CA . PRO A 1 107 ? -8.165 12.623 0.365 1.00 89.75 107 PRO A CA 1
ATOM 848 C C . PRO A 1 107 ? -8.813 11.232 0.339 1.00 89.75 107 PRO A C 1
ATOM 850 O O . PRO A 1 107 ? -9.939 11.088 -0.136 1.00 89.75 107 PRO A O 1
ATOM 853 N N . TRP A 1 108 ? -8.114 10.213 0.843 1.00 90.62 108 TRP A N 1
ATOM 854 C CA . TRP A 1 108 ? -8.613 8.844 0.944 1.00 90.62 108 TRP A CA 1
ATOM 855 C C . TRP A 1 108 ? -9.089 8.492 2.352 1.00 90.62 108 TRP A C 1
ATOM 857 O O . TRP A 1 108 ? -9.544 7.371 2.551 1.00 90.62 108 TRP A O 1
ATOM 867 N N . ILE A 1 109 ? -9.012 9.397 3.331 1.00 94.38 109 ILE A N 1
ATOM 868 C CA . ILE A 1 109 ? -9.415 9.118 4.711 1.00 94.38 109 ILE A CA 1
ATOM 869 C C . ILE A 1 109 ? -10.882 9.495 4.935 1.00 94.38 109 ILE A C 1
ATOM 871 O O . ILE A 1 109 ? -11.318 10.627 4.735 1.00 94.38 109 ILE A O 1
ATOM 875 N N . LYS A 1 110 ? -11.645 8.542 5.470 1.00 96.50 110 LYS A N 1
ATOM 876 C CA . LYS A 1 110 ? -12.932 8.770 6.124 1.00 96.50 110 LYS A CA 1
ATOM 877 C C . LYS A 1 110 ? -12.721 8.690 7.635 1.00 96.50 110 LYS A C 1
ATOM 879 O O . LYS A 1 110 ? -12.668 7.598 8.202 1.00 96.50 110 LYS A O 1
ATOM 884 N N . ARG A 1 111 ? -12.614 9.847 8.296 1.00 96.62 111 ARG A N 1
ATOM 885 C CA . ARG A 1 111 ? -12.531 9.893 9.764 1.00 96.62 111 ARG A CA 1
ATOM 886 C C . ARG A 1 111 ? -13.846 9.473 10.403 1.00 96.62 111 ARG A C 1
ATOM 888 O O . ARG A 1 111 ? -14.917 9.906 9.971 1.00 96.62 111 ARG A O 1
ATOM 895 N N . VAL A 1 112 ? -13.743 8.662 11.452 1.00 96.94 112 VAL A N 1
ATOM 896 C CA . VAL A 1 112 ? -14.871 8.275 12.303 1.00 96.94 112 VAL A CA 1
ATOM 897 C C . VAL A 1 112 ? -14.632 8.878 13.689 1.00 96.94 112 VAL A C 1
ATOM 899 O O . VAL A 1 112 ? -13.752 8.389 14.404 1.00 96.94 112 VAL A O 1
ATOM 902 N N . PRO A 1 113 ? -15.350 9.956 14.059 1.00 96.69 113 PRO A N 1
ATOM 903 C CA . PRO A 1 113 ? -15.146 10.626 15.340 1.00 96.69 113 PRO A CA 1
ATOM 904 C C . PRO A 1 113 ? -15.533 9.704 16.496 1.00 96.69 113 PRO A C 1
ATOM 906 O O . PRO A 1 113 ? -16.501 8.947 16.386 1.00 96.69 113 PRO A O 1
ATOM 909 N N . PHE A 1 114 ? -14.809 9.790 17.613 1.00 96.44 114 PHE A N 1
ATOM 910 C CA . PHE A 1 114 ? -15.152 9.046 18.818 1.00 96.44 114 PHE A CA 1
ATOM 911 C C . PHE A 1 114 ? -16.247 9.782 19.595 1.00 96.44 114 PHE A C 1
ATOM 913 O O . PHE A 1 114 ? -16.024 10.818 20.221 1.00 96.44 114 PHE A O 1
ATOM 920 N N . THR A 1 115 ? -17.469 9.260 19.528 1.00 96.25 115 THR A N 1
ATOM 921 C CA . THR A 1 115 ? -18.644 9.917 20.115 1.00 96.25 115 THR A CA 1
ATOM 922 C C . THR A 1 115 ? -18.918 9.460 21.548 1.00 96.25 115 THR A C 1
ATOM 924 O O . THR A 1 115 ? -18.484 8.394 21.987 1.00 96.25 115 THR A O 1
ATOM 927 N N . LEU A 1 116 ? -19.725 10.234 22.283 1.00 95.12 116 LEU A N 1
ATOM 928 C CA . LEU A 1 116 ? -20.209 9.820 23.605 1.00 95.12 116 LEU A CA 1
ATOM 929 C C . LEU A 1 116 ? -21.024 8.517 23.543 1.00 95.12 116 LEU A C 1
ATOM 931 O O . LEU A 1 116 ? -20.993 7.731 24.486 1.00 95.12 116 LEU A O 1
ATOM 935 N N . GLU A 1 117 ? -21.751 8.283 22.449 1.00 95.06 117 GLU A N 1
ATOM 936 C CA . GLU A 1 117 ? -22.495 7.037 22.237 1.00 95.06 117 GLU A CA 1
ATOM 937 C C . GLU A 1 117 ? -21.542 5.853 22.086 1.00 95.06 117 GLU A C 1
ATOM 939 O O . GLU A 1 117 ? -21.727 4.846 22.766 1.00 95.06 117 GLU A O 1
ATOM 944 N N . HIS A 1 118 ? -20.462 6.007 21.309 1.00 94.31 118 HIS A N 1
ATOM 945 C CA . HIS A 1 118 ? -19.407 4.991 21.229 1.00 94.31 118 HIS A CA 1
ATOM 946 C C . HIS A 1 118 ? -18.808 4.701 22.598 1.00 94.31 118 HIS A C 1
ATOM 948 O O . HIS A 1 118 ? -18.646 3.539 22.950 1.00 94.31 118 HIS A O 1
ATOM 954 N N . ALA A 1 119 ? -18.513 5.736 23.388 1.00 94.75 119 ALA A N 1
ATOM 955 C CA . ALA A 1 119 ? -17.953 5.565 24.724 1.00 94.75 119 ALA A CA 1
ATOM 956 C C . ALA A 1 119 ? -18.894 4.783 25.653 1.00 94.75 119 ALA A C 1
ATOM 958 O O . ALA A 1 119 ? -18.446 3.882 26.359 1.00 94.75 119 ALA A O 1
ATOM 959 N N . LYS A 1 120 ? -20.197 5.096 25.633 1.00 95.06 120 LYS A N 1
ATOM 960 C CA . LYS A 1 120 ? -21.208 4.391 26.435 1.00 95.06 120 LYS A CA 1
ATOM 961 C C . LYS A 1 120 ? -21.345 2.930 26.016 1.00 95.06 120 LYS A C 1
ATOM 963 O O . LYS A 1 120 ? -21.284 2.059 26.877 1.00 95.06 120 LYS A O 1
ATOM 968 N N . SER A 1 121 ? -21.480 2.661 24.719 1.00 93.06 121 SER A N 1
ATOM 969 C CA . SER A 1 121 ? -21.601 1.294 24.199 1.00 93.06 121 SER A CA 1
ATOM 970 C C . SER A 1 121 ? -20.328 0.478 24.430 1.00 93.06 121 SER A C 1
ATOM 972 O O . SER A 1 121 ? -20.404 -0.676 24.844 1.00 93.06 121 SER A O 1
ATOM 974 N N . ALA A 1 122 ? -19.150 1.080 24.252 1.00 92.94 122 ALA A N 1
ATOM 975 C CA . ALA A 1 122 ? -17.877 0.428 24.537 1.00 92.94 122 ALA A CA 1
ATOM 976 C C . ALA A 1 122 ? -17.727 0.086 26.027 1.00 92.94 122 ALA A C 1
ATOM 978 O O . ALA A 1 122 ? -17.294 -1.016 26.353 1.00 92.94 122 ALA A O 1
ATOM 979 N N . LEU A 1 123 ? -18.113 0.997 26.929 1.00 92.38 123 LEU A N 1
ATOM 980 C CA . LEU A 1 123 ? -18.083 0.747 28.372 1.00 92.38 123 LEU A CA 1
ATOM 981 C C . LEU A 1 123 ? -19.065 -0.361 28.766 1.00 92.38 123 LEU A C 1
ATOM 983 O O . LEU A 1 123 ? -18.693 -1.262 29.507 1.00 92.38 123 LEU A O 1
ATOM 987 N N . GLN A 1 124 ? -20.271 -0.351 28.197 1.00 92.31 124 GLN A N 1
ATOM 988 C CA . GLN A 1 124 ? -21.253 -1.407 28.419 1.00 92.31 124 GLN A CA 1
ATOM 989 C C . GLN A 1 124 ? -20.705 -2.789 28.020 1.00 92.31 124 GLN A C 1
ATOM 991 O O . GLN A 1 124 ? -20.832 -3.733 28.792 1.00 92.31 124 GLN A O 1
ATOM 996 N N . ARG A 1 125 ? -20.016 -2.914 26.875 1.00 91.19 125 ARG A N 1
ATOM 997 C CA . ARG A 1 125 ? -19.373 -4.183 26.471 1.00 91.19 125 ARG A CA 1
ATOM 998 C C . ARG A 1 125 ? -18.281 -4.632 27.444 1.00 91.19 125 ARG A C 1
ATOM 1000 O O . ARG A 1 125 ? -18.117 -5.831 27.669 1.00 91.19 125 ARG A O 1
ATOM 1007 N N . VAL A 1 126 ? -17.528 -3.683 28.008 1.00 90.31 126 VAL A N 1
ATOM 1008 C CA . VAL A 1 126 ? -16.513 -3.964 29.036 1.00 90.31 126 VAL A CA 1
ATOM 1009 C C . VAL A 1 126 ? -17.174 -4.501 30.305 1.00 90.31 126 VAL A C 1
ATOM 1011 O O . VAL A 1 126 ? -16.725 -5.522 30.825 1.00 90.31 126 VAL A O 1
ATOM 1014 N N . ASP A 1 127 ? -18.245 -3.854 30.764 1.00 88.25 127 ASP A N 1
ATOM 1015 C CA . ASP A 1 127 ? -18.982 -4.239 31.971 1.00 88.25 127 ASP A CA 1
ATOM 1016 C C . ASP A 1 127 ? -19.672 -5.604 31.813 1.00 88.25 127 ASP A C 1
ATOM 1018 O O . ASP A 1 127 ? -19.664 -6.422 32.732 1.00 88.25 127 ASP A O 1
ATOM 1022 N N . GLU A 1 128 ? -20.218 -5.885 30.628 1.00 87.50 128 GLU A N 1
ATOM 1023 C CA . GLU A 1 128 ? -20.846 -7.167 30.283 1.00 87.50 128 GLU A CA 1
ATOM 1024 C C . GLU A 1 128 ? -19.826 -8.284 29.996 1.00 87.50 128 GLU A C 1
ATOM 1026 O O . GLU A 1 128 ? -20.203 -9.449 29.865 1.00 87.50 128 GLU A O 1
ATOM 1031 N N . GLY A 1 129 ? -18.535 -7.955 29.871 1.00 83.19 129 GLY A N 1
ATOM 1032 C CA . GLY A 1 129 ? -17.480 -8.916 29.542 1.00 83.19 129 GLY A CA 1
ATOM 1033 C C . GLY A 1 129 ? -17.618 -9.540 28.148 1.00 83.19 129 GLY A C 1
ATOM 1034 O O . GLY A 1 129 ? -17.059 -10.612 27.903 1.00 83.19 129 GLY A O 1
ATOM 1035 N N . THR A 1 130 ? -18.355 -8.899 27.236 1.00 83.50 130 THR A N 1
ATOM 1036 C CA . THR A 1 130 ? -18.566 -9.403 25.873 1.00 83.50 130 THR A CA 1
ATOM 1037 C C . THR A 1 130 ? -17.347 -9.120 24.986 1.00 83.50 130 THR A C 1
ATOM 1039 O O . THR A 1 130 ? -16.658 -8.112 25.194 1.00 83.50 130 THR A O 1
ATOM 1042 N N . PRO A 1 131 ? -17.039 -9.983 23.991 1.00 79.12 131 PRO A N 1
ATOM 1043 C CA . PRO A 1 131 ? -15.921 -9.764 23.075 1.00 79.12 131 PRO A CA 1
ATOM 1044 C C . PRO A 1 131 ? -15.924 -8.341 22.489 1.00 79.12 131 PRO A C 1
ATOM 1046 O O . PRO A 1 131 ? -17.000 -7.854 22.136 1.00 79.12 131 PRO A O 1
ATOM 1049 N N . PRO A 1 132 ? -14.757 -7.672 22.402 1.00 79.88 132 PRO A N 1
ATOM 1050 C CA . PRO A 1 132 ? -13.401 -8.233 22.524 1.00 79.88 132 PRO A CA 1
ATOM 1051 C C . PRO A 1 132 ? -12.948 -8.544 23.969 1.00 79.88 132 PRO A C 1
ATOM 1053 O O . PRO A 1 132 ? -11.954 -9.248 24.179 1.00 79.88 132 PRO A O 1
ATOM 1056 N N . ASN A 1 133 ? -13.725 -8.135 24.974 1.00 85.44 133 ASN A N 1
ATOM 1057 C CA . ASN A 1 133 ? -13.437 -8.342 26.392 1.00 85.44 133 ASN A CA 1
ATOM 1058 C C . ASN A 1 133 ? -13.588 -9.810 26.841 1.00 85.44 133 ASN A C 1
ATOM 1060 O O . ASN A 1 133 ? -14.111 -10.674 26.133 1.00 85.44 133 ASN A O 1
ATOM 1064 N N . GLY A 1 134 ? -13.077 -10.103 28.032 1.00 77.25 134 GLY A N 1
ATOM 1065 C CA . GLY A 1 134 ? -13.320 -11.343 28.768 1.00 77.25 134 GLY A CA 1
ATOM 1066 C C . GLY A 1 134 ? -13.078 -11.133 30.263 1.00 77.25 134 GLY A C 1
ATOM 1067 O O . GLY A 1 134 ? -12.625 -10.064 30.665 1.00 77.25 134 GLY A O 1
ATOM 1068 N N . GLU A 1 135 ? -13.305 -12.158 31.091 1.00 70.69 135 GLU A N 1
ATOM 1069 C CA . GLU A 1 135 ? -13.285 -12.052 32.568 1.00 70.69 135 GLU A CA 1
ATOM 1070 C C . GLU A 1 135 ? -12.021 -11.404 33.167 1.00 70.69 135 GLU A C 1
ATOM 1072 O O . GLU A 1 135 ? -12.068 -10.839 34.256 1.00 70.69 135 GLU A O 1
ATOM 1077 N N . LYS A 1 136 ? -10.878 -11.488 32.475 1.00 76.06 136 LYS A N 1
ATOM 1078 C CA . LYS A 1 136 ? -9.590 -10.917 32.912 1.00 76.06 136 LYS A CA 1
ATOM 1079 C C . LYS A 1 136 ? -8.962 -9.966 31.896 1.00 76.06 136 LYS A C 1
ATOM 1081 O O . LYS A 1 136 ? -7.791 -9.621 32.032 1.00 76.06 136 LYS A O 1
ATOM 1086 N N . ASN A 1 137 ? -9.701 -9.587 30.857 1.00 79.19 137 ASN A N 1
ATOM 1087 C CA . ASN A 1 137 ? -9.179 -8.768 29.773 1.00 79.19 137 ASN A CA 1
ATOM 1088 C C . ASN A 1 137 ? -10.209 -7.711 29.376 1.00 79.19 137 ASN A C 1
ATOM 1090 O O . ASN A 1 137 ? -11.157 -8.007 28.652 1.00 79.19 137 ASN A O 1
ATOM 1094 N N . GLN A 1 138 ? -10.017 -6.493 29.875 1.00 80.81 138 GLN A N 1
ATOM 1095 C CA . GLN A 1 138 ? -10.848 -5.340 29.551 1.00 80.81 138 GLN A CA 1
ATOM 1096 C C . GLN A 1 138 ? -10.151 -4.508 28.473 1.00 80.81 138 GLN A C 1
ATOM 1098 O O . GLN A 1 138 ? -9.100 -3.908 28.693 1.00 80.81 138 GLN A O 1
ATOM 1103 N N . GLN A 1 139 ? -10.757 -4.486 27.296 1.00 87.38 139 GLN A N 1
ATOM 1104 C CA . GLN A 1 139 ? -10.280 -3.880 26.066 1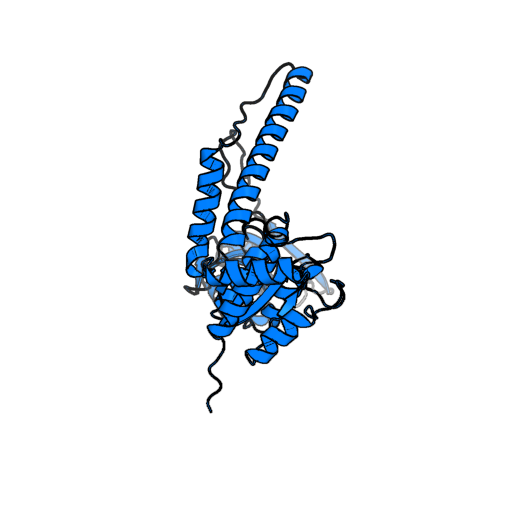.00 87.38 139 GLN A CA 1
ATOM 1105 C C . GLN A 1 139 ? -11.261 -2.786 25.614 1.00 87.38 139 GLN A C 1
ATOM 1107 O O . GLN A 1 139 ? -11.950 -2.894 24.596 1.00 87.38 139 GLN A O 1
ATOM 1112 N N . PHE A 1 140 ? -11.321 -1.693 26.384 1.00 90.88 140 PHE A N 1
ATOM 1113 C CA . PHE A 1 140 ? -12.187 -0.549 26.067 1.00 90.88 140 PHE A CA 1
ATOM 1114 C C . PHE A 1 140 ? -11.891 0.039 24.680 1.00 90.88 140 PHE A C 1
ATOM 1116 O O . PHE A 1 140 ? -12.812 0.345 23.929 1.00 90.88 140 PHE A O 1
ATOM 1123 N N . LYS A 1 141 ? -10.607 0.155 24.311 1.00 90.69 141 LYS A N 1
ATOM 1124 C CA . LYS A 1 141 ? -10.198 0.674 22.995 1.00 90.69 141 LYS A CA 1
ATOM 1125 C C . LYS A 1 141 ? -10.713 -0.197 21.852 1.00 90.69 141 LYS A C 1
ATOM 1127 O O . LYS A 1 141 ? -11.279 0.333 20.904 1.00 90.69 141 LYS A O 1
ATOM 1132 N N . ASP A 1 142 ? -10.596 -1.513 21.978 1.00 91.88 142 ASP A N 1
ATOM 1133 C CA . ASP A 1 142 ? -11.050 -2.445 20.942 1.00 91.88 142 ASP A CA 1
ATOM 1134 C C . ASP A 1 142 ? -12.585 -2.445 20.851 1.00 91.88 142 ASP A C 1
ATOM 1136 O O . ASP A 1 142 ? -13.154 -2.494 19.762 1.00 91.88 142 ASP A O 1
ATOM 1140 N N . SER A 1 143 ? -13.263 -2.254 21.988 1.00 93.62 143 SER A N 1
ATOM 1141 C CA . SER A 1 143 ? -14.713 -2.023 22.033 1.00 93.62 143 SER A CA 1
ATOM 1142 C C . SER A 1 143 ? -15.108 -0.702 21.347 1.00 93.62 143 SER A C 1
ATOM 1144 O O . SER A 1 143 ? -16.128 -0.642 20.670 1.00 93.62 143 SER A O 1
ATOM 1146 N N . ALA A 1 144 ? -14.295 0.354 21.443 1.00 95.12 144 ALA A N 1
ATOM 1147 C CA . ALA A 1 144 ? -14.525 1.603 20.713 1.00 95.12 144 ALA A CA 1
ATOM 1148 C C . ALA A 1 144 ? -14.275 1.462 19.198 1.00 95.12 144 ALA A C 1
ATOM 1150 O O . ALA A 1 144 ? -15.024 2.025 18.399 1.00 95.12 144 ALA A O 1
ATOM 1151 N N . ILE A 1 145 ? -13.266 0.682 18.787 1.00 95.25 145 ILE A N 1
ATOM 1152 C CA . ILE A 1 145 ? -13.022 0.349 17.372 1.00 95.25 145 ILE A CA 1
ATOM 1153 C C . ILE A 1 145 ? -14.234 -0.382 16.792 1.00 95.25 145 ILE A C 1
ATOM 1155 O O . ILE A 1 145 ? -14.698 -0.037 15.707 1.00 95.25 145 ILE A O 1
ATOM 1159 N N . TRP A 1 146 ? -14.792 -1.337 17.535 1.00 94.94 146 TRP A N 1
ATOM 1160 C CA . TRP A 1 146 ? -16.010 -2.053 17.156 1.00 94.94 146 TRP A CA 1
ATOM 1161 C C . TRP A 1 146 ? -17.170 -1.105 16.832 1.00 94.94 146 TRP A C 1
ATOM 1163 O O . TRP A 1 146 ? -17.782 -1.211 15.770 1.00 94.94 146 TRP A O 1
ATOM 1173 N N . GLU A 1 147 ? -17.442 -0.130 17.703 1.00 96.19 147 GLU A N 1
ATOM 1174 C CA . GLU A 1 147 ? -18.502 0.861 17.476 1.00 96.19 147 GLU A CA 1
ATOM 1175 C C . GLU A 1 147 ? -18.224 1.762 16.264 1.00 96.19 147 GLU A C 1
ATOM 1177 O O . GLU A 1 147 ? -19.149 2.156 15.539 1.00 96.19 147 GLU A O 1
ATOM 1182 N N . ALA A 1 148 ? -16.952 2.045 15.982 1.00 96.81 148 ALA A N 1
ATOM 1183 C CA . ALA A 1 148 ? -16.560 2.758 14.774 1.00 96.81 148 ALA A CA 1
ATOM 1184 C C . ALA A 1 148 ? -16.837 1.931 13.501 1.00 96.81 148 ALA A C 1
ATOM 1186 O O . ALA A 1 148 ? -17.364 2.481 12.531 1.00 96.81 148 ALA A O 1
ATOM 1187 N N . LEU A 1 149 ? -16.580 0.613 13.514 1.00 96.94 149 LEU A N 1
ATOM 1188 C CA . LEU A 1 149 ? -16.938 -0.287 12.406 1.00 96.94 149 LEU A CA 1
ATOM 1189 C C . LEU A 1 149 ? -18.450 -0.272 12.150 1.00 96.94 149 LEU A C 1
ATOM 1191 O O . LEU A 1 149 ? -18.883 -0.089 11.013 1.00 96.94 149 LEU A O 1
ATOM 1195 N N . LEU A 1 150 ? -19.263 -0.396 13.205 1.00 96.31 150 LEU A N 1
ATOM 1196 C CA . LEU A 1 150 ? -20.725 -0.346 13.088 1.00 96.31 150 LEU A CA 1
ATOM 1197 C C . LEU A 1 150 ? -21.216 1.008 12.558 1.00 96.31 150 LEU A C 1
ATOM 1199 O O . LEU A 1 150 ? -22.179 1.065 11.794 1.00 96.31 150 LEU A O 1
ATOM 1203 N N . SER A 1 151 ? -20.544 2.102 12.915 1.00 96.56 151 SER A N 1
ATOM 1204 C CA . SER A 1 151 ? -20.873 3.441 12.410 1.00 96.56 151 SER A CA 1
ATOM 1205 C C . SER A 1 151 ? -20.627 3.566 10.905 1.00 96.56 151 SER A C 1
ATOM 1207 O O . SER A 1 151 ? -21.476 4.098 10.192 1.00 96.56 151 SER A O 1
ATOM 1209 N N . LEU A 1 152 ? -19.537 2.985 10.396 1.00 96.44 152 LEU A N 1
ATOM 1210 C CA . LEU A 1 152 ? -19.284 2.903 8.954 1.00 96.44 152 LEU A CA 1
ATOM 1211 C C . LEU A 1 152 ? -20.346 2.060 8.231 1.00 96.44 152 LEU A C 1
ATOM 1213 O O . LEU A 1 152 ? -20.817 2.450 7.161 1.00 96.44 152 LEU A O 1
ATOM 1217 N N . LEU A 1 153 ? -20.798 0.949 8.822 1.00 95.38 153 LEU A N 1
ATOM 1218 C CA . LEU A 1 153 ? -21.910 0.176 8.253 1.00 95.38 153 LEU A CA 1
ATOM 1219 C C . LEU A 1 153 ? -23.196 1.013 8.177 1.00 95.38 153 LEU A C 1
ATOM 1221 O O . LEU A 1 153 ? -23.874 1.022 7.150 1.00 95.38 153 LEU A O 1
ATOM 1225 N N . ARG A 1 154 ? -23.532 1.777 9.226 1.00 94.56 154 ARG A N 1
ATOM 1226 C CA . ARG A 1 154 ? -24.715 2.665 9.226 1.00 94.56 154 ARG A CA 1
ATOM 1227 C C . ARG A 1 154 ? -24.660 3.714 8.109 1.00 94.56 154 ARG A C 1
ATOM 1229 O O . ARG A 1 154 ? -25.698 4.066 7.555 1.00 94.56 154 ARG A O 1
ATOM 1236 N N . GLU A 1 155 ? -23.464 4.152 7.722 1.00 93.94 155 GLU A N 1
ATOM 1237 C CA . GLU A 1 155 ? -23.237 5.044 6.576 1.00 93.94 155 GLU A CA 1
ATOM 1238 C C . GLU A 1 155 ? -23.223 4.330 5.202 1.00 93.94 155 GLU A C 1
ATOM 1240 O O . GLU A 1 155 ? -22.990 4.966 4.174 1.00 93.94 155 GLU A O 1
ATOM 1245 N N . ASN A 1 156 ? -23.536 3.029 5.155 1.00 92.88 156 ASN A N 1
ATOM 1246 C CA . ASN A 1 156 ? -23.611 2.195 3.948 1.00 92.88 156 ASN A CA 1
ATOM 1247 C C . ASN A 1 156 ? -22.257 1.971 3.239 1.00 92.88 156 ASN A C 1
ATOM 1249 O O . ASN A 1 156 ? -22.190 1.927 2.004 1.00 92.88 156 ASN A O 1
ATOM 1253 N N . TYR A 1 157 ? -21.188 1.792 4.020 1.00 95.00 157 TYR A N 1
ATOM 1254 C CA . TYR A 1 157 ? -19.898 1.315 3.518 1.00 95.00 157 TYR A CA 1
ATOM 1255 C C . TYR A 1 157 ? -19.815 -0.218 3.496 1.00 95.00 157 TYR A C 1
ATOM 1257 O O . TYR A 1 157 ? -20.415 -0.917 4.312 1.00 95.00 157 TYR A O 1
ATOM 1265 N N . GLU A 1 158 ? -19.036 -0.746 2.558 1.00 94.12 158 GLU A N 1
ATOM 1266 C CA . GLU A 1 158 ? -18.539 -2.117 2.592 1.00 94.12 158 GLU A CA 1
ATOM 1267 C C . GLU A 1 158 ? -17.223 -2.131 3.366 1.00 94.12 158 GLU A C 1
ATOM 1269 O O . GLU A 1 158 ? -16.211 -1.622 2.890 1.00 94.12 158 GLU A O 1
ATOM 1274 N N . VAL A 1 159 ? -17.263 -2.642 4.597 1.00 96.56 159 VAL A N 1
ATOM 1275 C CA . VAL A 1 159 ? -16.158 -2.498 5.547 1.00 96.56 159 VAL A CA 1
ATOM 1276 C C . VAL A 1 159 ? -15.257 -3.729 5.521 1.00 96.56 159 VAL A C 1
ATOM 1278 O O . VAL A 1 159 ? -15.698 -4.842 5.813 1.00 96.56 159 VAL A O 1
ATOM 1281 N N . HIS A 1 160 ? -13.979 -3.504 5.232 1.00 96.56 160 HIS A N 1
ATOM 1282 C CA . HIS A 1 160 ? -12.896 -4.476 5.326 1.00 96.56 160 HIS A CA 1
ATOM 1283 C C . HIS A 1 160 ? -12.014 -4.105 6.515 1.00 96.56 160 HIS A C 1
ATOM 1285 O O . HIS A 1 160 ? -11.344 -3.078 6.501 1.00 96.56 160 HIS A O 1
ATOM 1291 N N . PHE A 1 161 ? -12.025 -4.921 7.560 1.00 97.06 161 PHE A N 1
ATOM 1292 C CA . PHE A 1 161 ? -11.284 -4.687 8.788 1.00 97.06 161 PHE A CA 1
ATOM 1293 C C . PHE A 1 161 ? -10.043 -5.578 8.857 1.00 97.06 161 PHE A C 1
ATOM 1295 O O . PHE A 1 161 ? -10.139 -6.799 8.735 1.00 97.06 161 PHE A O 1
ATOM 1302 N N . ILE A 1 162 ? -8.876 -4.969 9.055 1.00 95.19 162 ILE A N 1
ATOM 1303 C CA . ILE A 1 162 ? -7.591 -5.663 9.153 1.00 95.19 162 ILE A CA 1
ATOM 1304 C C . ILE A 1 162 ? -7.077 -5.546 10.587 1.00 95.19 162 ILE A C 1
ATOM 1306 O O . ILE A 1 162 ? -6.789 -4.442 11.047 1.00 95.19 162 ILE A O 1
ATOM 1310 N N . THR A 1 163 ? -6.935 -6.674 11.280 1.00 93.56 163 THR A N 1
ATOM 1311 C CA . THR A 1 163 ? -6.424 -6.726 12.656 1.00 93.56 163 THR A CA 1
ATOM 1312 C C . THR A 1 163 ? -5.722 -8.051 12.934 1.00 93.56 163 THR A C 1
ATOM 1314 O O . THR A 1 163 ? -6.131 -9.097 12.435 1.00 93.56 163 THR A O 1
ATOM 1317 N N . SER A 1 164 ? -4.687 -8.018 13.776 1.00 90.38 164 SER A N 1
ATOM 1318 C CA . SER A 1 164 ? -4.097 -9.227 14.366 1.00 90.38 164 SER A CA 1
ATOM 1319 C C . SER A 1 164 ? -4.650 -9.545 15.764 1.00 90.38 164 SER A C 1
ATOM 1321 O O . SER A 1 164 ? -4.147 -10.451 16.429 1.00 90.38 164 SER A O 1
ATOM 1323 N N . ASP A 1 165 ? -5.641 -8.792 16.258 1.00 89.94 165 ASP A N 1
ATOM 1324 C CA . ASP A 1 165 ? -6.258 -9.049 17.558 1.00 89.94 165 ASP A CA 1
ATOM 1325 C C . ASP A 1 165 ? -7.332 -10.136 17.449 1.00 89.94 165 ASP A C 1
ATOM 1327 O O . ASP A 1 165 ? -8.385 -9.985 16.825 1.00 89.94 165 ASP A O 1
ATOM 1331 N N . LYS A 1 166 ? -7.066 -11.243 18.142 1.00 89.88 166 LYS A N 1
ATOM 1332 C CA . LYS A 1 166 ? -7.941 -12.409 18.247 1.00 89.88 166 LYS A CA 1
ATOM 1333 C C . LYS A 1 166 ? -9.314 -12.074 18.835 1.00 89.88 166 LYS A C 1
ATOM 1335 O O . LYS A 1 166 ? -10.257 -12.804 18.559 1.00 89.88 166 LYS A O 1
ATOM 1340 N N . GLY A 1 167 ? -9.462 -10.996 19.607 1.00 87.88 167 GLY A N 1
ATOM 1341 C CA . GLY A 1 167 ? -10.737 -10.556 20.184 1.00 87.88 167 GLY A CA 1
ATOM 1342 C C . GLY A 1 167 ? -11.848 -10.300 19.158 1.00 87.88 167 GLY A C 1
ATOM 1343 O O . GLY A 1 167 ? -13.021 -10.438 19.498 1.00 87.88 167 GLY A O 1
ATOM 1344 N N . PHE A 1 168 ? -11.494 -10.004 17.903 1.00 91.31 168 PHE A N 1
ATOM 1345 C CA . PHE A 1 168 ? -12.449 -9.760 16.816 1.00 91.31 168 PHE A CA 1
ATOM 1346 C C . PHE A 1 168 ? -12.790 -11.002 15.984 1.00 91.31 168 PHE A C 1
ATOM 1348 O O . PHE A 1 168 ? -13.693 -10.949 15.146 1.00 91.31 168 PHE A O 1
ATOM 1355 N N . PHE A 1 169 ? -12.095 -12.119 16.201 1.00 92.00 169 PHE A N 1
ATOM 1356 C CA . PHE A 1 169 ? -12.275 -13.346 15.430 1.00 92.00 169 PHE A CA 1
ATOM 1357 C C . PHE A 1 169 ? -13.166 -14.352 16.149 1.00 92.00 169 PHE A C 1
ATOM 1359 O O . PHE A 1 169 ? -13.168 -14.463 17.381 1.00 92.00 169 PHE A O 1
ATOM 1366 N N . LYS A 1 170 ? -13.878 -15.165 15.362 1.00 91.25 170 LYS A N 1
ATOM 1367 C CA . LYS A 1 170 ? -14.677 -16.269 15.892 1.00 91.25 170 LYS A CA 1
ATOM 1368 C C . LYS A 1 170 ? -13.808 -17.189 16.747 1.00 91.25 170 LYS A C 1
ATOM 1370 O O . LYS A 1 170 ? -12.731 -17.611 16.328 1.00 91.25 170 LYS A O 1
ATOM 1375 N N . ASN A 1 171 ? -14.281 -17.512 17.952 1.00 88.00 171 ASN A N 1
ATOM 1376 C CA . ASN A 1 171 ? -13.566 -18.356 18.918 1.00 88.00 171 ASN A CA 1
ATOM 1377 C C . ASN A 1 171 ? -12.131 -17.885 19.225 1.00 88.00 171 ASN A C 1
ATOM 1379 O O . ASN A 1 171 ? -11.284 -18.7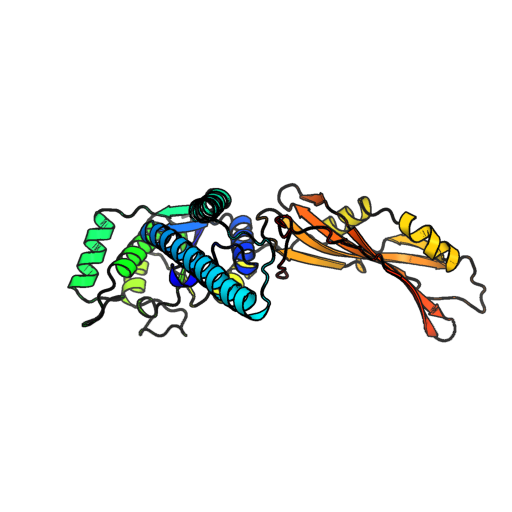02 19.583 1.00 88.00 171 ASN A O 1
ATOM 1383 N N . ARG A 1 172 ? -11.837 -16.587 19.058 1.00 86.44 172 ARG A N 1
ATOM 1384 C CA . ARG A 1 172 ? -10.488 -16.025 19.206 1.00 86.44 172 ARG A CA 1
ATOM 1385 C C . ARG A 1 172 ? -9.436 -16.713 18.316 1.00 86.44 172 ARG A C 1
ATOM 1387 O O . ARG A 1 172 ? -8.273 -16.830 18.703 1.00 86.44 172 ARG A O 1
ATOM 1394 N N . ASN A 1 173 ? -9.845 -17.180 17.132 1.00 86.50 173 ASN A N 1
ATOM 1395 C CA . ASN A 1 173 ? -8.986 -17.855 16.160 1.00 86.50 173 ASN A CA 1
ATOM 1396 C C . ASN A 1 173 ? -8.787 -16.996 14.901 1.00 86.50 173 ASN A C 1
ATOM 1398 O O . ASN A 1 173 ? -9.634 -16.959 14.015 1.00 86.50 173 ASN A O 1
ATOM 1402 N N . ASP A 1 174 ? -7.625 -16.363 14.796 1.00 82.75 174 ASP A N 1
ATOM 1403 C CA . ASP A 1 174 ? -7.192 -15.510 13.681 1.00 82.75 174 ASP A CA 1
ATOM 1404 C C . ASP A 1 174 ? -6.887 -16.269 12.374 1.00 82.75 174 ASP A C 1
ATOM 1406 O O . ASP A 1 174 ? -6.659 -15.655 11.333 1.00 82.75 174 ASP A O 1
ATOM 1410 N N . ASN A 1 175 ? -6.923 -17.606 12.384 1.00 80.75 175 ASN A N 1
ATOM 1411 C CA . ASN A 1 175 ? -6.804 -18.409 11.162 1.00 80.75 175 ASN A CA 1
ATOM 1412 C C . ASN A 1 175 ? -8.119 -18.533 10.380 1.00 80.75 175 ASN A C 1
ATOM 1414 O O . ASN A 1 175 ? -8.120 -19.098 9.287 1.00 80.75 175 ASN A O 1
ATOM 1418 N N . CYS A 1 176 ? -9.237 -18.046 10.922 1.00 75.44 176 CYS A N 1
ATOM 1419 C CA . CYS A 1 176 ? -10.516 -18.034 10.221 1.00 75.44 176 CYS A CA 1
ATOM 1420 C C . CYS A 1 176 ? -10.892 -16.610 9.796 1.00 75.44 176 CYS A C 1
ATOM 1422 O O . CYS A 1 176 ? -10.713 -15.663 10.548 1.00 75.44 176 CYS A O 1
ATOM 1424 N N . SER A 1 177 ? -11.463 -16.441 8.603 1.00 85.50 177 SER A N 1
ATOM 1425 C CA . SER A 1 177 ? -11.977 -15.142 8.126 1.00 85.50 177 SER A CA 1
ATOM 1426 C C . SER A 1 177 ? -13.391 -14.849 8.654 1.00 85.50 177 SER A C 1
ATOM 1428 O O . SER A 1 177 ? -14.242 -14.332 7.928 1.00 85.50 177 SER A O 1
ATOM 1430 N N . LEU A 1 178 ? -13.674 -15.255 9.896 1.00 90.50 178 LEU A N 1
ATOM 1431 C CA . LEU A 1 178 ? -14.983 -15.132 10.538 1.00 90.50 178 LEU A CA 1
ATOM 1432 C C . LEU A 1 178 ? -14.894 -14.209 11.752 1.00 90.50 178 LEU A C 1
ATOM 1434 O O . LEU A 1 178 ? -13.973 -14.314 12.562 1.00 90.50 178 LEU A O 1
ATOM 1438 N N . LEU A 1 179 ? -15.885 -13.330 11.876 1.00 92.31 179 LEU A N 1
ATOM 1439 C CA . LEU A 1 179 ? -16.016 -12.385 12.982 1.00 92.31 179 LEU A CA 1
ATOM 1440 C C . LEU A 1 179 ? -16.400 -13.101 14.282 1.00 92.31 179 LEU A C 1
ATOM 1442 O O . LEU A 1 179 ? -17.007 -14.174 14.259 1.00 92.31 179 LEU A O 1
ATOM 1446 N N . ALA A 1 180 ? -16.097 -12.473 15.417 1.00 91.19 180 ALA A N 1
ATOM 1447 C CA . ALA A 1 180 ? -16.706 -12.822 16.695 1.00 91.19 180 ALA A CA 1
ATOM 1448 C C . ALA A 1 180 ? -18.244 -12.830 16.572 1.00 91.19 180 ALA A C 1
ATOM 1450 O O . ALA A 1 180 ? -18.817 -11.994 15.874 1.00 91.19 180 ALA A O 1
ATOM 1451 N N . GLU A 1 181 ? -18.914 -13.783 17.227 1.00 91.00 181 GLU A N 1
ATOM 1452 C CA . GLU A 1 181 ? -20.340 -14.062 16.976 1.00 91.00 181 GLU A CA 1
ATOM 1453 C C . GLU A 1 181 ? -21.243 -12.862 17.280 1.00 91.00 181 GLU A C 1
ATOM 1455 O O . GLU A 1 181 ? -22.148 -12.563 16.507 1.00 91.00 181 GLU A O 1
ATOM 1460 N N . ASN A 1 182 ? -20.935 -12.115 18.338 1.00 90.00 182 ASN A N 1
ATOM 1461 C CA . ASN A 1 182 ? -21.625 -10.877 18.690 1.00 90.00 182 ASN A CA 1
ATOM 1462 C C . ASN A 1 182 ? -21.373 -9.746 17.675 1.00 90.00 182 ASN A C 1
ATOM 1464 O O . ASN A 1 182 ? -22.291 -8.986 17.385 1.00 90.00 182 ASN A O 1
ATOM 1468 N N . LEU A 1 183 ? -20.174 -9.644 17.079 1.00 91.25 183 LEU A N 1
ATOM 1469 C CA . LEU A 1 183 ? -19.921 -8.656 16.013 1.00 91.25 183 LEU A CA 1
ATOM 1470 C C . LEU A 1 183 ? -20.705 -9.030 14.762 1.00 91.25 183 LEU A C 1
ATOM 1472 O O . LEU A 1 183 ? -21.266 -8.172 14.085 1.00 91.25 183 LEU A O 1
ATOM 1476 N N . GLU A 1 184 ? -20.739 -10.323 14.449 1.00 93.25 184 GLU A N 1
ATOM 1477 C CA . GLU A 1 184 ? -21.507 -10.847 13.330 1.00 93.25 184 GLU A CA 1
ATOM 1478 C C . GLU A 1 184 ? -23.012 -10.595 13.518 1.00 93.25 184 GLU A C 1
ATOM 1480 O O . GLU A 1 184 ? -23.692 -10.222 12.563 1.00 93.25 184 GLU A O 1
ATOM 1485 N N . GLU A 1 185 ? -23.531 -10.762 14.735 1.00 93.31 185 GLU A N 1
ATOM 1486 C CA . GLU A 1 185 ? -24.917 -10.453 15.094 1.00 93.31 185 GLU A CA 1
ATOM 1487 C C . GLU A 1 185 ? -25.221 -8.953 14.987 1.00 93.31 185 GLU A C 1
ATOM 1489 O O . GLU A 1 185 ? -26.185 -8.580 14.316 1.00 93.31 185 GLU A O 1
ATOM 1494 N N . ASP A 1 186 ? -24.359 -8.085 15.525 1.00 93.38 186 ASP A N 1
ATOM 1495 C CA . ASP A 1 186 ? -24.477 -6.629 15.372 1.00 93.38 186 ASP A CA 1
ATOM 1496 C C . ASP A 1 186 ? -24.498 -6.220 13.886 1.00 93.38 186 ASP A C 1
ATOM 1498 O O . ASP A 1 186 ? -25.313 -5.397 13.461 1.00 93.38 186 ASP A O 1
ATOM 1502 N N . CYS A 1 187 ? -23.649 -6.841 13.060 1.00 93.44 187 CYS A N 1
ATOM 1503 C CA . CYS A 1 187 ? -23.639 -6.630 11.612 1.00 93.44 187 CYS A CA 1
ATOM 1504 C C . CYS A 1 187 ? -24.956 -7.084 10.955 1.00 93.44 187 CYS A C 1
ATOM 1506 O O . CYS A 1 187 ? -25.519 -6.356 10.129 1.00 93.44 187 CYS A O 1
ATOM 1508 N N . LYS A 1 188 ? -25.472 -8.263 11.334 1.00 92.69 188 LYS A N 1
ATOM 1509 C CA . LYS A 1 188 ? -26.743 -8.815 10.830 1.00 92.69 188 LYS A CA 1
ATOM 1510 C C . LYS A 1 188 ? -27.929 -7.928 11.193 1.00 92.69 188 LYS A C 1
ATOM 1512 O O . LYS A 1 188 ? -28.773 -7.694 10.330 1.00 92.69 188 LYS A O 1
ATOM 1517 N N . ASN A 1 189 ? -27.954 -7.381 12.406 1.00 93.06 189 ASN A N 1
ATOM 1518 C CA . ASN A 1 189 ? -28.982 -6.440 12.858 1.00 93.06 189 ASN A CA 1
ATOM 1519 C C . ASN A 1 189 ? -29.010 -5.159 12.011 1.00 93.06 189 ASN A C 1
ATOM 1521 O O . ASN A 1 189 ? -30.069 -4.566 11.812 1.00 93.06 189 ASN A O 1
ATOM 1525 N N . LEU A 1 190 ? -27.866 -4.764 11.445 1.00 92.31 190 LEU A N 1
ATOM 1526 C CA . LEU A 1 190 ? -27.761 -3.653 10.495 1.00 92.31 190 LEU A CA 1
ATOM 1527 C C . LEU A 1 190 ? -28.013 -4.067 9.032 1.00 92.31 190 LEU A C 1
ATOM 1529 O O . LEU A 1 190 ? -27.989 -3.215 8.144 1.00 92.31 190 LEU A O 1
ATOM 1533 N N . GLY A 1 191 ? -28.238 -5.354 8.750 1.00 88.81 191 GLY A N 1
ATOM 1534 C CA . GLY A 1 191 ? -28.385 -5.884 7.391 1.00 88.81 191 GLY A CA 1
ATOM 1535 C C . GLY A 1 191 ? -27.099 -5.799 6.562 1.00 88.81 191 GLY A C 1
ATOM 1536 O O . GLY A 1 191 ? -27.150 -5.716 5.331 1.00 88.81 191 GLY A O 1
ATOM 1537 N N . GLN A 1 192 ? -25.936 -5.760 7.217 1.00 92.25 192 GLN A N 1
ATOM 1538 C CA . GLN A 1 192 ? -24.635 -5.602 6.570 1.00 92.25 192 GLN A CA 1
ATOM 1539 C C . GLN A 1 192 ? -23.611 -6.615 7.092 1.00 92.25 192 GLN A C 1
ATOM 1541 O O . GLN A 1 192 ? -23.926 -7.497 7.884 1.00 92.25 192 GLN A O 1
ATOM 1546 N N . LYS A 1 193 ? -22.380 -6.539 6.581 1.00 92.06 193 LYS A N 1
ATOM 1547 C CA . LYS A 1 193 ? -21.291 -7.449 6.929 1.00 92.06 193 LYS A CA 1
ATOM 1548 C C . LYS A 1 193 ? -19.977 -6.677 6.964 1.00 92.06 193 LYS A C 1
ATOM 1550 O O . LYS A 1 193 ? -19.746 -5.840 6.095 1.00 92.06 193 LYS A O 1
ATOM 1555 N N . VAL A 1 194 ? -19.130 -7.014 7.931 1.00 95.25 194 VAL A N 1
ATOM 1556 C CA . VAL A 1 194 ? -17.705 -6.666 7.935 1.00 95.25 194 VAL A CA 1
ATOM 1557 C C . VAL A 1 194 ? -16.915 -7.862 7.404 1.00 95.25 194 VAL A C 1
ATOM 1559 O O . VAL A 1 194 ? -17.170 -9.010 7.777 1.00 95.25 194 VAL A O 1
ATOM 1562 N N . PHE A 1 195 ? -15.958 -7.613 6.520 1.00 95.06 195 PHE A N 1
ATOM 1563 C CA . PHE A 1 195 ? -14.969 -8.606 6.113 1.00 95.06 195 PHE A CA 1
ATOM 156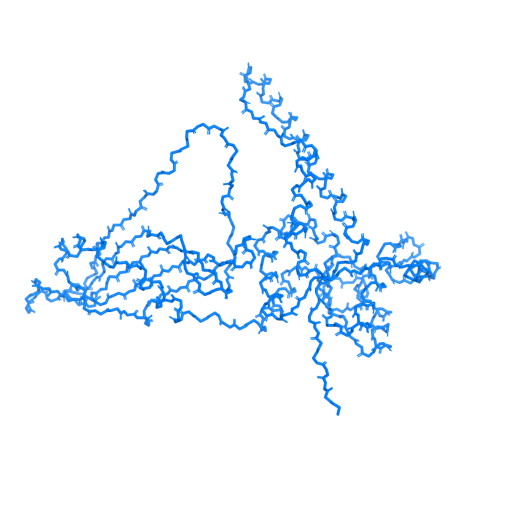4 C C . PHE A 1 195 ? -13.737 -8.449 6.995 1.00 95.06 195 PHE A C 1
ATOM 1566 O O . PHE A 1 195 ? -13.211 -7.348 7.090 1.00 95.06 195 PHE A O 1
ATOM 1573 N N . ILE A 1 196 ? -13.291 -9.518 7.655 1.00 95.69 196 ILE A N 1
ATOM 1574 C CA . ILE A 1 196 ? -12.138 -9.472 8.562 1.00 95.69 196 ILE A CA 1
ATOM 1575 C C . ILE A 1 196 ? -10.928 -10.192 7.970 1.00 95.69 196 ILE A C 1
ATOM 1577 O O . ILE A 1 196 ? -11.056 -11.274 7.391 1.00 95.69 196 ILE A O 1
ATOM 1581 N N . TYR A 1 197 ? -9.754 -9.590 8.149 1.00 94.69 197 TYR A N 1
ATOM 1582 C CA . TYR A 1 197 ? -8.471 -10.076 7.654 1.00 94.69 197 TYR A CA 1
ATOM 1583 C C . TYR A 1 197 ? -7.429 -10.032 8.768 1.00 94.69 197 TYR A C 1
ATOM 1585 O O . TYR A 1 197 ? -7.325 -9.042 9.489 1.00 94.69 197 TYR A O 1
ATOM 1593 N N . LYS A 1 198 ? -6.628 -11.096 8.877 1.00 92.00 198 LYS A N 1
ATOM 1594 C CA . LYS A 1 198 ? -5.549 -11.192 9.873 1.00 92.00 198 LYS A CA 1
ATOM 1595 C C . LYS A 1 198 ? -4.340 -10.316 9.542 1.00 92.00 198 LYS A C 1
ATOM 1597 O O . LYS A 1 198 ? -3.579 -9.927 10.422 1.00 92.00 198 LYS A O 1
ATOM 1602 N N . ASP A 1 199 ? -4.132 -10.064 8.253 1.00 88.69 199 ASP A N 1
ATOM 1603 C CA . ASP A 1 199 ? -2.976 -9.350 7.743 1.00 88.69 199 ASP A CA 1
ATOM 1604 C C . ASP A 1 199 ? -3.322 -8.550 6.489 1.00 88.69 199 ASP A C 1
ATOM 1606 O O . ASP A 1 199 ? -4.355 -8.733 5.837 1.00 88.69 199 ASP A O 1
ATOM 1610 N N . PHE A 1 200 ? -2.421 -7.622 6.189 1.00 86.88 200 PHE A N 1
ATOM 1611 C CA . PHE A 1 200 ? -2.570 -6.654 5.118 1.00 86.88 200 PHE A CA 1
ATOM 1612 C C . PHE A 1 200 ? -2.611 -7.311 3.732 1.00 86.88 200 PHE A C 1
ATOM 1614 O O . PHE A 1 200 ? -3.397 -6.906 2.878 1.00 86.88 200 PHE A O 1
ATOM 1621 N N . LYS A 1 201 ? -1.808 -8.364 3.533 1.00 85.88 201 LYS A N 1
ATOM 1622 C CA . LYS A 1 201 ? -1.707 -9.093 2.266 1.00 85.88 201 LYS A CA 1
ATOM 1623 C C . LYS A 1 201 ? -3.014 -9.805 1.924 1.00 85.88 201 LYS A C 1
ATOM 1625 O O . LYS A 1 201 ? -3.518 -9.655 0.823 1.00 85.88 201 LYS A O 1
ATOM 1630 N N . SER A 1 202 ? -3.610 -10.496 2.893 1.00 89.25 202 SER A N 1
ATOM 1631 C CA . SER A 1 202 ? -4.879 -11.211 2.715 1.00 89.25 202 SER A CA 1
ATOM 1632 C C . SER A 1 202 ? -6.021 -10.274 2.303 1.00 89.25 202 SER A C 1
ATOM 1634 O O . SER A 1 202 ? -6.921 -10.676 1.568 1.00 89.25 202 SER A O 1
ATOM 1636 N N . CYS A 1 203 ? -6.004 -9.028 2.789 1.00 91.12 203 CYS A N 1
ATOM 1637 C CA . CYS A 1 203 ? -6.949 -8.001 2.354 1.00 91.12 203 CYS A CA 1
ATOM 1638 C C . CYS 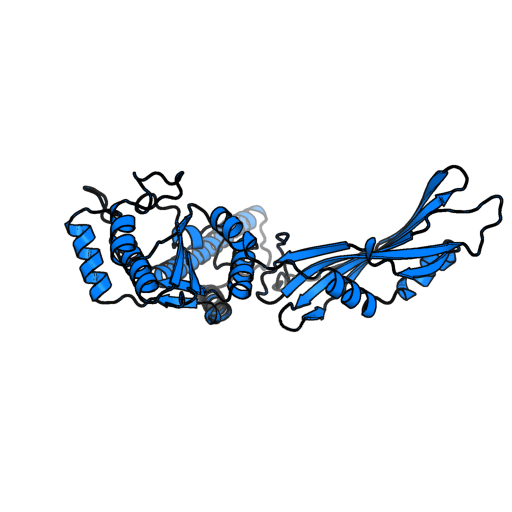A 1 203 ? -6.648 -7.552 0.919 1.00 91.12 203 CYS A C 1
ATOM 1640 O O . CYS A 1 203 ? -7.546 -7.534 0.080 1.00 91.12 203 CYS A O 1
ATOM 1642 N N . LEU A 1 204 ? -5.383 -7.247 0.624 1.00 88.19 204 LEU A N 1
ATOM 1643 C CA . LEU A 1 204 ? -4.950 -6.782 -0.690 1.00 88.19 204 LEU A CA 1
ATOM 1644 C C . LEU A 1 204 ? -5.241 -7.803 -1.799 1.00 88.19 204 LEU A C 1
ATOM 1646 O O . LEU A 1 204 ? -5.852 -7.428 -2.793 1.00 88.19 204 LEU A O 1
ATOM 1650 N N . ASP A 1 205 ? -4.919 -9.084 -1.588 1.00 87.00 205 ASP A N 1
ATOM 1651 C CA . ASP A 1 205 ? -5.197 -10.178 -2.533 1.00 87.00 205 ASP A CA 1
ATOM 1652 C C . ASP A 1 205 ? -6.693 -10.232 -2.902 1.00 87.00 205 ASP A C 1
ATOM 1654 O O . ASP A 1 205 ? -7.070 -10.551 -4.031 1.00 87.00 205 ASP A O 1
ATOM 1658 N N . LYS A 1 206 ? -7.574 -9.896 -1.948 1.00 88.06 206 LYS A N 1
ATOM 1659 C CA . LYS A 1 206 ? -9.020 -9.856 -2.180 1.00 88.06 206 LYS A CA 1
ATOM 1660 C C . LYS A 1 206 ? -9.456 -8.612 -2.955 1.00 88.06 206 LYS A C 1
ATOM 1662 O O . LYS A 1 206 ? -10.354 -8.732 -3.782 1.00 88.06 206 LYS A O 1
ATOM 1667 N N . LEU A 1 207 ? -8.860 -7.453 -2.677 1.00 87.62 207 LEU A N 1
ATOM 1668 C CA . LEU A 1 207 ? -9.206 -6.181 -3.323 1.00 87.62 207 LEU A CA 1
ATOM 1669 C C . LEU A 1 207 ? -8.625 -6.054 -4.736 1.00 87.62 207 LEU A C 1
ATOM 1671 O O . LEU A 1 207 ? -9.254 -5.449 -5.599 1.00 87.62 207 LEU A O 1
ATOM 1675 N N . GLN A 1 208 ? -7.451 -6.637 -4.989 1.00 82.25 208 GLN A N 1
ATOM 1676 C CA . GLN A 1 208 ? -6.805 -6.637 -6.305 1.00 82.25 208 GLN A CA 1
ATOM 1677 C C . GLN A 1 208 ? -7.620 -7.382 -7.362 1.00 82.25 208 GLN A C 1
ATOM 1679 O O . GLN A 1 208 ? -7.584 -7.001 -8.526 1.00 82.25 208 GLN A O 1
ATOM 1684 N N . ALA A 1 209 ? -8.400 -8.392 -6.963 1.00 76.12 209 ALA A N 1
ATOM 1685 C CA . ALA A 1 209 ? -9.265 -9.136 -7.877 1.00 76.12 209 ALA A CA 1
ATOM 1686 C C . ALA A 1 209 ? -10.294 -8.248 -8.607 1.00 76.12 209 ALA A C 1
ATOM 1688 O O . ALA A 1 209 ? -10.760 -8.622 -9.681 1.00 76.12 209 ALA A O 1
ATOM 1689 N N . ASP A 1 210 ? -10.626 -7.087 -8.036 1.00 72.88 210 ASP A N 1
ATOM 1690 C CA . ASP A 1 210 ? -11.605 -6.145 -8.581 1.00 72.88 210 ASP A CA 1
ATOM 1691 C C . ASP A 1 210 ? -10.944 -4.934 -9.277 1.00 72.88 210 ASP A C 1
ATOM 1693 O O . ASP A 1 210 ? -11.634 -4.058 -9.800 1.00 72.88 210 ASP A O 1
ATOM 1697 N N . VAL A 1 211 ? -9.606 -4.860 -9.304 1.00 76.50 211 VAL A N 1
ATOM 1698 C CA . VAL A 1 211 ? -8.874 -3.762 -9.950 1.00 76.50 211 VAL A CA 1
ATOM 1699 C C . VAL A 1 211 ? -8.784 -4.005 -11.463 1.00 76.50 211 VAL A C 1
ATOM 1701 O O . VAL A 1 211 ? -8.325 -5.069 -11.877 1.00 76.50 211 VAL A O 1
ATOM 1704 N N . PRO A 1 212 ? -9.180 -3.035 -12.313 1.00 74.75 212 PRO A N 1
ATOM 1705 C CA . PRO A 1 212 ? -9.034 -3.165 -13.759 1.00 74.75 212 PRO A CA 1
ATOM 1706 C C . PRO A 1 212 ? -7.576 -3.382 -14.163 1.00 74.75 212 PRO A C 1
ATOM 1708 O O . PRO A 1 212 ? -6.681 -2.699 -13.660 1.00 74.75 212 PRO A O 1
ATOM 1711 N N . GLU A 1 213 ? -7.343 -4.287 -15.114 1.00 79.94 213 GLU A N 1
ATOM 1712 C CA . GLU A 1 213 ? -6.005 -4.476 -15.666 1.00 79.94 213 GLU A CA 1
ATOM 1713 C C . GLU A 1 213 ? -5.480 -3.176 -16.285 1.00 79.94 213 GLU A C 1
ATOM 1715 O O . GLU A 1 213 ? -6.191 -2.434 -16.971 1.00 79.94 213 GLU A O 1
ATOM 1720 N N . LEU A 1 214 ? -4.197 -2.914 -16.048 1.00 83.38 214 LEU A N 1
ATOM 1721 C CA . LEU A 1 214 ? -3.503 -1.788 -16.646 1.00 83.38 214 LEU A CA 1
ATOM 1722 C C . LEU A 1 214 ? -3.458 -1.966 -18.171 1.00 83.38 214 LEU A C 1
ATOM 1724 O O . LEU A 1 214 ? -3.047 -3.018 -18.660 1.00 83.38 214 LEU A O 1
ATOM 1728 N N . ASP A 1 215 ? -3.817 -0.927 -18.927 1.00 87.44 215 ASP A N 1
ATOM 1729 C CA . ASP A 1 215 ? -3.734 -0.940 -20.392 1.00 87.44 215 ASP A CA 1
ATOM 1730 C C . ASP A 1 215 ? -2.271 -0.872 -20.859 1.00 87.44 215 ASP A C 1
ATOM 1732 O O . ASP A 1 215 ? -1.731 0.181 -21.217 1.00 87.44 215 ASP A O 1
ATOM 1736 N N . LYS A 1 216 ? -1.614 -2.035 -20.834 1.00 90.12 216 LYS A N 1
ATOM 1737 C CA . LYS A 1 216 ? -0.211 -2.206 -21.223 1.00 90.12 216 LYS A CA 1
ATOM 1738 C C . LYS A 1 216 ? 0.032 -1.773 -22.665 1.00 90.12 216 LYS A C 1
ATOM 1740 O O . LYS A 1 216 ? 1.092 -1.235 -22.959 1.00 90.12 216 LYS A O 1
ATOM 1745 N N . THR A 1 217 ? -0.951 -1.950 -23.546 1.00 90.06 217 THR A N 1
ATOM 1746 C CA . THR A 1 217 ? -0.855 -1.577 -24.962 1.00 90.06 217 THR A CA 1
ATOM 1747 C C . THR A 1 217 ? -0.689 -0.071 -25.123 1.00 90.06 217 THR A C 1
ATOM 1749 O O . THR A 1 217 ? 0.270 0.383 -25.751 1.00 90.06 217 THR A O 1
ATOM 1752 N N . SER A 1 218 ? -1.581 0.715 -24.516 1.00 89.69 218 SER A N 1
ATOM 1753 C CA . SER A 1 218 ? -1.496 2.177 -24.578 1.00 89.69 218 SER A CA 1
ATOM 1754 C C . SER A 1 218 ? -0.214 2.705 -23.936 1.00 89.69 218 SER A C 1
ATOM 1756 O O . SER A 1 218 ? 0.383 3.655 -24.443 1.00 89.69 218 SER A O 1
ATOM 1758 N N . ILE A 1 219 ? 0.240 2.074 -22.850 1.00 92.44 219 ILE A N 1
ATOM 1759 C CA . ILE A 1 219 ? 1.489 2.434 -22.172 1.00 92.44 219 ILE A CA 1
ATOM 1760 C C . ILE A 1 219 ? 2.701 2.157 -23.059 1.00 92.44 219 ILE A C 1
ATOM 1762 O O . ILE A 1 219 ? 3.516 3.053 -23.249 1.00 92.44 219 ILE A O 1
ATOM 1766 N N . ILE A 1 220 ? 2.806 0.960 -23.643 1.00 93.94 220 ILE A N 1
ATOM 1767 C CA . ILE A 1 220 ? 3.900 0.592 -24.553 1.00 93.94 220 ILE A CA 1
ATOM 1768 C C . ILE A 1 220 ? 3.974 1.577 -25.726 1.00 93.94 220 ILE A C 1
ATOM 1770 O O . ILE A 1 220 ? 5.058 2.048 -26.063 1.00 93.94 220 ILE A O 1
ATOM 1774 N N . LEU A 1 221 ? 2.830 1.947 -26.311 1.00 91.56 221 LEU A N 1
ATOM 1775 C CA . LEU A 1 221 ? 2.772 2.948 -27.380 1.00 91.56 221 LEU A CA 1
ATOM 1776 C C . LEU A 1 221 ? 3.176 4.349 -26.910 1.00 91.56 221 LEU A C 1
ATOM 1778 O O . LEU A 1 221 ? 3.780 5.096 -27.678 1.00 91.56 221 LEU A O 1
ATOM 1782 N N . GLY A 1 222 ? 2.842 4.719 -25.674 1.00 91.12 222 GLY A N 1
ATOM 1783 C CA . GLY A 1 222 ? 3.307 5.960 -25.058 1.00 91.12 222 GLY A CA 1
ATOM 1784 C C . GLY A 1 222 ? 4.826 5.976 -24.902 1.00 91.12 222 GLY A C 1
ATOM 1785 O O . GLY A 1 222 ? 5.469 6.927 -25.329 1.00 91.12 222 GLY A O 1
ATOM 1786 N N . ILE A 1 223 ? 5.404 4.898 -24.365 1.00 92.69 223 ILE A N 1
ATOM 1787 C CA . ILE A 1 223 ? 6.856 4.770 -24.174 1.00 92.69 223 ILE A CA 1
ATOM 1788 C C . ILE A 1 223 ? 7.560 4.801 -25.533 1.00 92.69 223 ILE A C 1
ATOM 1790 O O . ILE A 1 223 ? 8.530 5.530 -25.694 1.00 92.69 223 ILE A O 1
ATOM 1794 N N . TYR A 1 224 ? 7.036 4.085 -26.531 1.00 91.56 224 TYR A N 1
ATOM 1795 C CA . TYR A 1 224 ? 7.567 4.091 -27.895 1.00 91.56 224 TYR A CA 1
ATOM 1796 C C . TYR A 1 224 ? 7.644 5.498 -28.513 1.00 91.56 224 TYR A C 1
ATOM 1798 O O . TYR A 1 224 ? 8.594 5.793 -29.226 1.00 91.56 224 TYR A O 1
ATOM 1806 N N . LYS A 1 225 ? 6.677 6.382 -28.236 1.00 89.88 225 LYS A N 1
ATOM 1807 C CA . LYS A 1 225 ? 6.698 7.763 -28.756 1.00 89.88 225 LYS A CA 1
ATOM 1808 C C . LYS A 1 225 ? 7.791 8.627 -28.131 1.00 89.88 225 LYS A C 1
ATOM 1810 O O . LYS A 1 225 ? 8.274 9.544 -28.785 1.00 89.88 225 LYS A O 1
ATOM 1815 N N . GLU A 1 226 ? 8.137 8.357 -26.878 1.00 88.81 226 GLU A N 1
ATOM 1816 C CA . GLU A 1 226 ? 9.110 9.143 -26.116 1.00 88.81 226 GLU A CA 1
ATOM 1817 C C . GLU A 1 226 ? 10.535 8.579 -26.224 1.00 88.81 226 GLU A C 1
ATOM 1819 O O . GLU A 1 226 ? 11.517 9.314 -26.124 1.00 88.81 226 GLU A O 1
ATOM 1824 N N . VAL A 1 227 ? 10.668 7.268 -26.437 1.00 87.81 227 VAL A N 1
ATOM 1825 C CA . VAL A 1 227 ? 11.956 6.610 -26.662 1.00 87.81 227 VAL A CA 1
ATOM 1826 C C . VAL A 1 227 ? 12.349 6.790 -28.121 1.00 87.81 227 VAL A C 1
ATOM 1828 O O . VAL A 1 227 ? 11.771 6.167 -29.009 1.00 87.81 227 VAL A O 1
ATOM 1831 N N . ASN A 1 228 ? 13.361 7.619 -28.374 1.00 79.62 228 ASN A N 1
ATOM 1832 C CA . ASN A 1 228 ? 13.921 7.749 -29.711 1.00 79.62 228 ASN A CA 1
ATOM 1833 C C . ASN A 1 228 ? 14.829 6.539 -30.022 1.00 79.62 228 ASN A C 1
ATOM 1835 O O . ASN A 1 228 ? 15.882 6.428 -29.394 1.00 79.62 228 ASN A O 1
ATOM 1839 N N . PRO A 1 229 ? 14.487 5.666 -30.993 1.00 76.75 229 PRO A N 1
ATOM 1840 C CA . PRO A 1 229 ? 15.345 4.548 -31.384 1.00 76.75 229 PRO A CA 1
ATOM 1841 C C . PRO A 1 229 ? 16.672 4.990 -32.022 1.00 76.75 229 PRO A C 1
ATOM 1843 O O . PRO A 1 229 ? 17.552 4.153 -32.216 1.00 76.75 229 PRO A O 1
ATOM 1846 N N . ASP A 1 230 ? 16.844 6.280 -32.333 1.00 79.62 230 ASP A N 1
ATOM 1847 C CA . ASP A 1 230 ? 18.099 6.815 -32.860 1.00 79.62 230 ASP A CA 1
ATOM 1848 C C . ASP A 1 230 ? 19.284 6.612 -31.907 1.00 79.62 230 ASP A C 1
ATOM 1850 O O . ASP A 1 230 ? 20.426 6.570 -32.367 1.00 79.62 230 ASP A O 1
ATOM 1854 N N . SER A 1 231 ? 19.039 6.443 -30.600 1.00 77.75 231 SER A N 1
ATOM 1855 C CA . SER A 1 231 ? 20.095 6.089 -29.642 1.00 77.75 231 SER A CA 1
ATOM 1856 C C . SER A 1 231 ? 20.819 4.793 -30.026 1.00 77.75 231 SER A C 1
ATOM 1858 O O . SER A 1 231 ? 22.032 4.708 -29.845 1.00 77.75 231 SER A O 1
ATOM 1860 N N . ALA A 1 232 ? 20.120 3.865 -30.689 1.00 82.62 232 ALA A N 1
ATOM 1861 C CA . ALA A 1 232 ? 20.665 2.593 -31.147 1.00 82.62 232 ALA A CA 1
ATOM 1862 C C . ALA A 1 232 ? 21.372 2.662 -32.509 1.00 82.62 232 ALA A C 1
ATOM 1864 O O . ALA A 1 232 ? 21.897 1.645 -32.966 1.00 82.62 232 ALA A O 1
ATOM 1865 N N . GLN A 1 233 ? 21.423 3.820 -33.185 1.00 85.31 233 GLN A N 1
ATOM 1866 C CA . GLN A 1 233 ? 22.027 3.919 -34.523 1.00 85.31 233 GLN A CA 1
ATOM 1867 C C . GLN A 1 233 ? 23.490 3.471 -34.548 1.00 85.31 233 GLN A C 1
ATOM 1869 O O . GLN A 1 233 ? 23.900 2.795 -35.491 1.00 85.31 233 GLN A O 1
ATOM 1874 N N . TYR A 1 234 ? 24.272 3.803 -33.516 1.00 85.19 234 TYR A N 1
ATOM 1875 C CA . TYR A 1 234 ? 25.671 3.381 -33.436 1.00 85.19 234 TYR A CA 1
ATOM 1876 C C . TYR A 1 234 ? 25.780 1.848 -33.419 1.00 85.19 234 TYR A C 1
ATOM 1878 O O . TYR A 1 234 ? 26.426 1.261 -34.291 1.00 85.19 234 TYR A O 1
ATOM 1886 N N . LEU A 1 235 ? 25.053 1.197 -32.506 1.00 87.75 235 LEU A N 1
ATOM 1887 C CA . LEU A 1 235 ? 24.994 -0.260 -32.372 1.00 87.75 235 LEU A CA 1
ATOM 1888 C C . LEU A 1 235 ? 24.512 -0.948 -33.661 1.00 87.75 235 LEU A C 1
ATOM 1890 O O . LEU A 1 235 ? 25.075 -1.959 -34.086 1.00 87.75 235 LEU A O 1
ATOM 1894 N N . LEU A 1 236 ? 23.484 -0.395 -34.301 1.00 89.00 236 LEU A N 1
ATOM 1895 C CA . LEU A 1 236 ? 22.926 -0.897 -35.557 1.00 89.00 236 LEU A CA 1
ATOM 1896 C C . LEU A 1 236 ? 23.927 -0.782 -36.714 1.00 89.00 236 LEU A C 1
ATOM 1898 O O . LEU A 1 236 ? 24.105 -1.734 -37.474 1.00 89.00 236 LEU A O 1
ATOM 1902 N N . SER A 1 237 ? 24.656 0.334 -36.793 1.00 87.44 237 SER A N 1
ATOM 1903 C CA . SER A 1 237 ? 25.691 0.552 -37.807 1.00 87.44 237 SER A CA 1
ATOM 1904 C C . SER A 1 237 ? 26.892 -0.387 -37.644 1.00 87.44 237 SER A C 1
ATOM 1906 O O . SER A 1 237 ? 27.370 -0.931 -38.639 1.00 87.44 237 SER A O 1
ATOM 1908 N N . GLU A 1 238 ? 27.335 -0.651 -36.405 1.00 86.94 238 GLU A N 1
ATOM 1909 C CA . GLU A 1 238 ? 28.407 -1.618 -36.122 1.00 86.94 238 GLU A CA 1
ATOM 1910 C C . GLU A 1 238 ? 27.999 -3.048 -36.495 1.00 86.94 238 GLU A C 1
ATOM 1912 O O . GLU A 1 238 ? 28.835 -3.851 -36.907 1.00 86.94 238 GLU A O 1
ATOM 1917 N N . THR A 1 239 ? 26.719 -3.385 -36.322 1.00 86.19 239 THR A N 1
ATOM 1918 C CA . THR A 1 239 ? 26.205 -4.744 -36.534 1.00 86.19 239 THR A CA 1
ATOM 1919 C C . THR A 1 239 ? 25.661 -4.985 -37.943 1.00 86.19 239 THR A C 1
ATOM 1921 O O . THR A 1 239 ? 25.399 -6.137 -38.298 1.00 86.19 239 THR A O 1
ATOM 1924 N N . GLY A 1 240 ? 25.534 -3.942 -38.767 1.00 88.88 240 GLY A N 1
ATOM 1925 C CA . GLY A 1 240 ? 25.033 -4.045 -40.139 1.00 88.88 240 GLY A CA 1
ATOM 1926 C C . GLY A 1 240 ? 23.518 -4.243 -40.235 1.00 88.88 240 GLY A C 1
ATOM 1927 O O . GLY A 1 240 ? 23.046 -4.851 -41.193 1.00 88.88 240 GLY A O 1
ATOM 1928 N N . PHE A 1 241 ? 22.762 -3.773 -39.241 1.00 91.75 241 PHE A N 1
ATOM 1929 C CA . PHE A 1 241 ? 21.304 -3.871 -39.208 1.00 91.75 241 PHE A CA 1
ATOM 1930 C C . PHE A 1 241 ? 20.640 -2.499 -39.320 1.00 91.75 241 PHE A C 1
ATOM 1932 O O . PHE A 1 241 ? 21.210 -1.483 -38.933 1.00 91.75 241 PHE A O 1
ATOM 1939 N N . GLU A 1 242 ? 19.397 -2.473 -39.787 1.00 91.06 242 GLU A N 1
ATOM 1940 C CA . GLU A 1 242 ? 18.527 -1.296 -39.752 1.00 91.06 242 GLU A CA 1
ATOM 1941 C C . GLU A 1 242 ? 17.167 -1.663 -39.142 1.00 91.06 242 GLU A C 1
ATOM 1943 O O . GLU A 1 242 ? 16.707 -2.803 -39.240 1.00 91.06 242 GLU A O 1
ATOM 1948 N N . ILE A 1 243 ? 16.515 -0.705 -38.480 1.00 91.81 243 ILE A N 1
ATOM 1949 C CA . ILE A 1 243 ? 15.180 -0.922 -37.913 1.00 91.81 243 ILE A CA 1
ATOM 1950 C C . ILE A 1 243 ? 14.151 -0.903 -39.039 1.00 91.81 243 ILE A C 1
ATOM 1952 O O . ILE A 1 243 ? 14.031 0.079 -39.765 1.00 91.81 243 ILE A O 1
ATOM 1956 N N . THR A 1 244 ? 13.339 -1.956 -39.121 1.00 90.50 244 THR A N 1
ATOM 1957 C CA . THR A 1 244 ? 12.231 -2.033 -40.085 1.00 90.50 244 THR A CA 1
ATOM 1958 C C . THR A 1 244 ? 10.899 -1.677 -39.449 1.00 90.50 244 THR A C 1
ATOM 1960 O O . THR A 1 244 ? 10.111 -0.918 -40.011 1.00 90.50 244 THR A O 1
ATOM 1963 N N . LYS A 1 245 ? 10.608 -2.254 -38.277 1.00 92.12 245 LYS A N 1
ATOM 1964 C CA . LYS A 1 245 ? 9.279 -2.170 -37.673 1.00 92.12 245 LYS A CA 1
ATOM 1965 C C . LYS A 1 245 ? 9.323 -2.333 -36.159 1.00 92.12 245 LYS A C 1
ATOM 1967 O O . LYS A 1 245 ? 9.909 -3.281 -35.646 1.00 92.12 245 LYS A O 1
ATOM 1972 N N . PHE A 1 246 ? 8.602 -1.468 -35.452 1.00 93.50 246 PHE A N 1
ATOM 1973 C CA . PHE A 1 246 ? 8.294 -1.653 -34.036 1.00 93.50 246 PHE A CA 1
ATOM 1974 C C . PHE A 1 246 ? 7.330 -2.832 -33.820 1.00 93.50 246 PHE A C 1
ATOM 1976 O O . PHE A 1 246 ? 6.295 -2.944 -34.484 1.00 93.50 246 PHE A O 1
ATOM 1983 N N . SER A 1 247 ? 7.666 -3.709 -32.876 1.00 92.25 247 SER A N 1
ATOM 1984 C CA . SER A 1 247 ? 6.890 -4.896 -32.530 1.00 92.25 247 SER A CA 1
ATOM 1985 C C . SER A 1 247 ? 6.233 -4.739 -31.165 1.00 92.25 247 SER A C 1
ATOM 1987 O O . SER A 1 247 ? 6.761 -5.187 -30.143 1.00 92.25 247 SER A O 1
ATOM 1989 N N . GLN A 1 248 ? 5.039 -4.151 -31.155 1.00 90.44 248 GLN A N 1
ATOM 1990 C CA . GLN A 1 248 ? 4.247 -3.987 -29.938 1.00 90.44 248 GLN A CA 1
ATOM 1991 C C . GLN A 1 248 ? 3.985 -5.330 -29.233 1.00 90.44 248 GLN A C 1
ATOM 1993 O O . GLN A 1 248 ? 4.179 -5.421 -28.029 1.00 90.44 248 GLN A O 1
ATOM 1998 N N . ASP A 1 249 ? 3.645 -6.384 -29.982 1.00 89.00 249 ASP A N 1
ATOM 1999 C CA . ASP A 1 249 ? 3.270 -7.695 -29.419 1.00 89.00 249 ASP A CA 1
ATOM 2000 C C . ASP A 1 249 ? 4.429 -8.438 -28.735 1.00 89.00 249 ASP A C 1
ATOM 2002 O O . ASP A 1 249 ? 4.208 -9.330 -27.920 1.00 89.00 249 ASP A O 1
ATOM 2006 N N . LEU A 1 250 ? 5.674 -8.092 -29.077 1.00 89.88 250 LEU A N 1
ATOM 2007 C CA . LEU A 1 250 ? 6.869 -8.669 -28.449 1.00 89.88 250 LEU A CA 1
ATOM 2008 C C . LEU A 1 250 ? 7.403 -7.793 -27.307 1.00 89.88 250 LEU A C 1
ATOM 2010 O O . LEU A 1 250 ? 8.261 -8.240 -26.535 1.00 89.88 250 LEU A O 1
ATOM 2014 N N . SER A 1 251 ? 6.924 -6.551 -27.235 1.00 93.38 251 SER A N 1
ATOM 2015 C CA . SER A 1 251 ? 7.319 -5.577 -26.229 1.00 93.38 251 SER A CA 1
ATOM 2016 C C . SER A 1 251 ? 6.607 -5.872 -24.914 1.00 93.38 251 SER A C 1
ATOM 2018 O O . SER A 1 251 ? 5.465 -6.329 -24.892 1.00 93.38 251 SER A O 1
ATOM 2020 N N . LEU A 1 252 ? 7.292 -5.622 -23.805 1.00 93.75 252 LEU A N 1
ATOM 2021 C CA . LEU A 1 252 ? 6.809 -5.949 -22.471 1.00 93.75 252 LEU A CA 1
ATOM 2022 C C . LEU A 1 252 ? 6.823 -4.709 -21.591 1.00 93.75 252 LEU A C 1
ATOM 2024 O O . LEU A 1 252 ? 7.700 -3.854 -21.709 1.00 93.75 252 LEU A O 1
ATOM 2028 N N . VAL A 1 253 ? 5.852 -4.638 -20.684 1.00 93.00 253 VAL A N 1
ATOM 2029 C CA . VAL A 1 253 ? 5.859 -3.663 -19.599 1.00 93.00 253 VAL A CA 1
ATOM 2030 C C . VAL A 1 253 ? 5.465 -4.346 -18.297 1.00 93.00 253 VAL A C 1
ATOM 2032 O O . VAL A 1 253 ? 4.463 -5.069 -18.225 1.00 93.00 253 VAL A O 1
ATOM 2035 N N . SER A 1 254 ? 6.265 -4.095 -17.272 1.00 88.50 254 SER A N 1
ATOM 2036 C CA . SER A 1 254 ? 6.028 -4.509 -15.896 1.00 88.50 254 SER A CA 1
ATOM 2037 C C . SER A 1 254 ? 5.789 -3.256 -15.072 1.00 88.50 254 SER A C 1
ATOM 2039 O O . SER A 1 254 ? 6.596 -2.328 -15.107 1.00 88.50 254 SER A O 1
ATOM 2041 N N . ALA A 1 255 ? 4.669 -3.210 -14.358 1.00 85.62 255 ALA A N 1
ATOM 2042 C CA . ALA A 1 255 ? 4.297 -2.065 -13.545 1.00 85.62 255 ALA A CA 1
ATOM 2043 C C . ALA A 1 255 ? 4.504 -2.375 -12.064 1.00 85.62 255 ALA A C 1
ATOM 2045 O O . ALA A 1 255 ? 4.201 -3.470 -11.591 1.00 85.62 255 ALA A O 1
ATOM 2046 N N . PHE A 1 256 ? 5.020 -1.390 -11.344 1.00 80.62 256 PHE A N 1
ATOM 2047 C CA . PHE A 1 256 ? 5.350 -1.481 -9.937 1.00 80.62 256 PHE A CA 1
ATOM 2048 C C . PHE A 1 256 ? 4.779 -0.284 -9.196 1.00 80.62 256 PHE A C 1
ATOM 2050 O O . PHE A 1 256 ? 4.842 0.858 -9.659 1.00 80.62 256 PHE A O 1
ATOM 2057 N N . ILE A 1 257 ? 4.241 -0.544 -8.016 1.00 78.88 257 ILE A N 1
ATOM 2058 C CA . ILE A 1 257 ? 3.636 0.489 -7.182 1.00 78.88 257 ILE A CA 1
ATOM 2059 C C . ILE A 1 257 ? 4.736 1.264 -6.459 1.00 78.88 257 ILE A C 1
ATOM 2061 O O . ILE A 1 257 ? 5.742 0.688 -6.039 1.00 78.88 257 ILE A O 1
ATOM 2065 N N . THR A 1 258 ? 4.551 2.578 -6.333 1.00 74.19 258 THR A N 1
ATOM 2066 C CA . THR A 1 258 ? 5.517 3.485 -5.702 1.00 74.19 258 THR A CA 1
ATOM 2067 C C . THR A 1 258 ? 4.901 4.194 -4.504 1.00 74.19 258 THR A C 1
ATOM 2069 O O . THR A 1 258 ? 3.685 4.218 -4.347 1.00 74.19 258 THR A O 1
ATOM 2072 N N . GLU A 1 259 ? 5.733 4.805 -3.659 1.00 67.88 259 GLU A N 1
ATOM 2073 C CA . GLU A 1 259 ? 5.260 5.612 -2.522 1.00 67.88 259 GLU A CA 1
ATOM 2074 C C . GLU A 1 259 ? 4.398 6.806 -2.970 1.00 67.88 259 GLU A C 1
ATOM 2076 O O . GLU A 1 259 ? 3.518 7.245 -2.226 1.00 67.88 259 GLU A O 1
ATOM 2081 N N . ALA A 1 260 ? 4.621 7.303 -4.195 1.00 71.88 260 ALA A N 1
ATOM 2082 C CA . ALA A 1 260 ? 3.788 8.323 -4.806 1.00 71.88 260 ALA A CA 1
ATOM 2083 C C . ALA A 1 260 ? 2.456 7.704 -5.236 1.00 71.88 260 ALA A C 1
ATOM 2085 O O . ALA A 1 260 ? 2.368 6.930 -6.189 1.00 71.88 260 ALA A O 1
ATOM 2086 N N . THR A 1 261 ? 1.398 8.088 -4.531 1.00 71.12 261 THR A N 1
ATOM 2087 C CA . THR A 1 261 ? 0.071 7.473 -4.635 1.00 71.12 261 THR A CA 1
ATOM 2088 C C . THR A 1 261 ? -0.530 7.524 -6.033 1.00 71.12 261 THR A C 1
ATOM 2090 O O . THR A 1 261 ? -1.347 6.671 -6.344 1.00 71.12 261 THR A O 1
ATOM 2093 N N . ASN A 1 262 ? -0.140 8.462 -6.898 1.00 78.62 262 ASN A N 1
ATOM 2094 C CA . ASN A 1 262 ? -0.621 8.618 -8.275 1.00 78.62 262 ASN A CA 1
ATOM 2095 C C . ASN A 1 262 ? 0.339 8.103 -9.360 1.00 78.62 262 ASN A C 1
ATOM 2097 O O . ASN A 1 262 ? 0.019 8.246 -10.540 1.00 78.62 262 ASN A O 1
ATOM 2101 N N . LYS A 1 263 ? 1.481 7.503 -9.001 1.00 84.12 263 LYS A N 1
ATOM 2102 C CA . LYS A 1 263 ? 2.491 7.079 -9.977 1.00 84.12 263 LYS A CA 1
ATOM 2103 C C . LYS A 1 263 ? 2.876 5.610 -9.842 1.00 84.12 263 LYS A C 1
ATOM 2105 O O . LYS A 1 263 ? 3.022 5.077 -8.743 1.00 84.12 263 LYS A O 1
ATOM 2110 N N . LEU A 1 264 ? 3.107 4.987 -10.990 1.00 85.94 264 LEU A N 1
ATOM 2111 C CA . LEU A 1 264 ? 3.672 3.650 -11.124 1.00 85.94 264 LEU A CA 1
ATOM 2112 C C . LEU A 1 264 ? 5.088 3.760 -11.683 1.00 85.94 264 LEU A C 1
ATOM 2114 O O . LEU A 1 264 ? 5.332 4.538 -12.603 1.00 85.94 264 LEU A O 1
ATOM 2118 N N . ALA A 1 265 ? 6.010 2.972 -11.146 1.00 85.25 265 ALA A N 1
ATOM 2119 C CA . ALA A 1 265 ? 7.291 2.734 -11.784 1.00 85.25 265 ALA A CA 1
ATOM 2120 C C . ALA A 1 265 ? 7.081 1.640 -12.828 1.00 85.25 265 ALA A C 1
ATOM 2122 O O . ALA A 1 265 ? 6.515 0.592 -12.528 1.00 85.25 265 ALA A O 1
ATOM 2123 N N . LEU A 1 266 ? 7.512 1.885 -14.053 1.00 89.19 266 LEU A N 1
ATOM 2124 C CA . LEU A 1 266 ? 7.430 0.926 -15.139 1.00 89.19 266 LEU A CA 1
ATOM 2125 C C . LEU A 1 266 ? 8.832 0.457 -15.494 1.00 89.19 266 LEU A C 1
ATOM 2127 O O . LEU A 1 266 ? 9.740 1.273 -15.629 1.00 89.19 266 LEU A O 1
ATOM 2131 N N . GLU A 1 267 ? 8.988 -0.843 -15.691 1.00 91.06 267 GLU A N 1
ATOM 2132 C CA . GLU A 1 267 ? 10.103 -1.406 -16.445 1.00 91.06 267 GLU A CA 1
ATOM 2133 C C . GLU A 1 267 ? 9.580 -1.851 -17.800 1.00 91.06 267 GLU A C 1
ATOM 2135 O O . GLU A 1 267 ? 8.510 -2.459 -17.884 1.00 91.06 267 GLU A O 1
ATOM 2140 N N . PHE A 1 268 ? 10.312 -1.523 -18.858 1.00 93.12 268 PHE A N 1
ATOM 2141 C CA . PHE A 1 268 ? 9.876 -1.792 -20.218 1.00 93.12 268 PHE A CA 1
ATOM 2142 C C . PHE A 1 268 ? 10.965 -2.457 -21.050 1.00 93.12 268 PHE A C 1
ATOM 2144 O O . PHE A 1 268 ? 12.155 -2.194 -20.878 1.00 93.12 268 PHE A O 1
ATOM 2151 N N . GLU A 1 269 ? 10.512 -3.267 -22.001 1.00 94.81 269 GLU A N 1
ATOM 2152 C CA . GLU A 1 269 ? 11.295 -3.792 -23.113 1.00 94.81 269 GLU A CA 1
ATOM 2153 C C . GLU A 1 269 ? 10.573 -3.421 -24.409 1.00 94.81 269 GLU A C 1
ATOM 2155 O O . GLU A 1 269 ? 9.493 -3.944 -24.687 1.00 94.81 269 GLU A O 1
ATOM 2160 N N . LEU A 1 270 ? 11.154 -2.536 -25.216 1.00 95.62 270 LEU A N 1
ATOM 2161 C CA . LEU A 1 270 ? 10.666 -2.256 -26.565 1.00 95.62 270 LEU A CA 1
ATOM 2162 C C . LEU A 1 270 ? 11.412 -3.133 -27.564 1.00 95.62 270 LEU A C 1
ATOM 2164 O O . LEU A 1 270 ? 12.642 -3.155 -27.565 1.00 95.62 270 LEU A O 1
ATOM 2168 N N . LYS A 1 271 ? 10.679 -3.834 -28.433 1.00 95.38 271 LYS A N 1
ATOM 2169 C CA . LYS A 1 271 ? 11.270 -4.714 -29.448 1.00 95.38 271 LYS A CA 1
ATOM 2170 C C . LYS A 1 271 ? 11.013 -4.218 -30.860 1.00 95.38 271 LYS A C 1
ATOM 2172 O O . LYS A 1 271 ? 9.900 -3.822 -31.201 1.00 95.38 271 LYS A O 1
ATOM 2177 N N . TYR A 1 272 ? 12.041 -4.300 -31.694 1.00 94.69 272 TYR A N 1
ATOM 2178 C CA . TYR A 1 272 ? 12.024 -3.867 -33.085 1.00 94.69 272 TYR A CA 1
ATOM 2179 C C . TYR A 1 272 ? 12.549 -4.980 -33.984 1.00 94.69 272 TYR A C 1
ATOM 2181 O O . TYR A 1 272 ? 13.569 -5.597 -33.684 1.00 94.69 272 TYR A O 1
ATOM 2189 N N . TYR A 1 273 ? 11.863 -5.217 -35.098 1.00 94.19 273 TYR A N 1
ATOM 2190 C CA . TYR A 1 273 ? 12.365 -6.061 -36.172 1.00 94.19 273 TYR A CA 1
ATOM 2191 C C . TYR A 1 273 ? 13.469 -5.335 -36.928 1.00 94.19 273 TYR A C 1
ATOM 2193 O O . TYR A 1 273 ? 13.352 -4.140 -37.218 1.00 94.19 273 TYR A O 1
ATOM 2201 N N . LEU A 1 274 ? 14.510 -6.079 -37.284 1.00 92.94 274 LEU A N 1
ATOM 2202 C CA . LEU A 1 274 ? 15.658 -5.566 -38.016 1.00 92.94 274 LEU A CA 1
ATOM 2203 C C . LEU A 1 274 ? 15.771 -6.225 -39.395 1.00 92.94 274 LEU A C 1
ATOM 2205 O O . LEU A 1 274 ? 15.471 -7.412 -39.527 1.00 92.94 274 LEU A O 1
ATOM 2209 N N . SER A 1 275 ? 16.236 -5.477 -40.395 1.00 89.69 275 SER A N 1
ATOM 2210 C CA . SER A 1 275 ? 16.741 -6.023 -41.663 1.00 89.69 275 SER A CA 1
ATOM 2211 C C . SER A 1 275 ? 18.259 -5.953 -41.688 1.00 89.69 275 SER A C 1
ATOM 2213 O O . SER A 1 275 ? 18.874 -5.034 -41.148 1.00 89.69 275 SER A O 1
ATOM 2215 N N . ASP A 1 276 ? 18.863 -6.967 -42.296 1.00 88.38 276 ASP A N 1
ATOM 2216 C CA . ASP A 1 276 ? 20.303 -7.067 -42.482 1.00 88.38 276 ASP A CA 1
ATOM 2217 C C . ASP A 1 276 ? 20.694 -6.531 -43.860 1.00 88.38 276 ASP A C 1
ATOM 2219 O O . ASP A 1 276 ? 20.526 -7.223 -44.867 1.00 88.38 276 ASP A O 1
ATOM 2223 N N . PHE A 1 277 ? 21.240 -5.317 -43.913 1.00 82.69 277 PHE A N 1
ATOM 2224 C CA . PHE A 1 277 ? 21.655 -4.706 -45.178 1.00 82.69 277 PHE A CA 1
ATOM 2225 C C . PHE A 1 277 ? 23.035 -5.188 -45.659 1.00 82.69 277 PHE A C 1
ATOM 2227 O O . PHE A 1 277 ? 23.464 -4.823 -46.753 1.00 82.69 277 PHE A O 1
ATOM 2234 N N . GLN A 1 278 ? 23.739 -5.992 -44.855 1.00 79.25 278 GLN A N 1
ATOM 2235 C CA . GLN A 1 278 ? 25.026 -6.600 -45.208 1.00 79.25 278 GLN A CA 1
ATOM 2236 C C . GLN A 1 278 ? 24.895 -8.078 -45.607 1.00 79.25 278 GLN A C 1
ATOM 2238 O O . GLN A 1 278 ? 25.890 -8.690 -46.002 1.00 79.25 278 GLN A O 1
ATOM 2243 N N . SER A 1 279 ? 23.693 -8.658 -45.513 1.00 77.19 279 SER A N 1
ATOM 2244 C CA . SER A 1 279 ? 23.463 -10.070 -45.825 1.00 77.19 279 SER A CA 1
ATOM 2245 C C . SER A 1 279 ? 23.624 -10.393 -47.314 1.00 77.19 279 SER A C 1
ATOM 2247 O O . SER A 1 279 ? 23.210 -9.648 -48.202 1.00 77.19 279 SER A O 1
ATOM 2249 N N . THR A 1 280 ? 24.206 -11.562 -47.578 1.00 70.19 280 THR A N 1
ATOM 2250 C CA . THR A 1 280 ? 24.158 -12.270 -48.865 1.00 70.19 280 THR A CA 1
ATOM 2251 C C . THR A 1 280 ? 23.392 -13.582 -48.672 1.00 70.19 280 THR A C 1
ATOM 2253 O O . THR A 1 280 ? 23.283 -14.053 -47.540 1.00 70.19 280 THR A O 1
ATOM 2256 N N . GLU A 1 281 ? 22.893 -14.207 -49.748 1.00 66.75 281 GLU A N 1
ATOM 2257 C CA . GLU A 1 281 ? 22.117 -15.467 -49.670 1.00 66.75 281 GLU A CA 1
ATOM 2258 C C . GLU A 1 281 ? 22.840 -16.598 -48.901 1.00 66.75 281 GLU A C 1
ATOM 2260 O O . GLU A 1 281 ? 22.192 -17.470 -48.332 1.00 66.75 281 GLU A O 1
ATOM 2265 N N . GLU A 1 282 ? 24.176 -16.573 -48.826 1.00 62.62 282 GLU A N 1
ATOM 2266 C CA . GLU A 1 282 ? 24.987 -17.573 -48.111 1.00 62.62 282 GLU A CA 1
ATOM 2267 C C . GLU A 1 282 ? 25.183 -17.279 -46.607 1.00 62.62 282 GLU A C 1
ATOM 2269 O O . GLU A 1 282 ? 25.525 -18.187 -45.854 1.00 62.62 282 GLU A O 1
ATOM 2274 N N . ASN A 1 283 ? 24.959 -16.038 -46.152 1.00 71.00 283 ASN A N 1
ATOM 2275 C CA . ASN A 1 283 ? 25.213 -15.579 -44.775 1.00 71.00 283 ASN A CA 1
ATOM 2276 C C . ASN A 1 283 ? 23.986 -14.900 -44.140 1.00 71.00 283 ASN A C 1
ATOM 2278 O O . ASN A 1 283 ? 24.127 -14.038 -43.270 1.00 71.00 283 ASN A O 1
ATOM 2282 N N . GLU A 1 284 ? 22.780 -15.254 -44.585 1.00 77.69 284 GLU A N 1
ATOM 2283 C CA . GLU A 1 284 ? 21.548 -14.614 -44.128 1.00 77.69 284 GLU A CA 1
ATOM 2284 C C . GLU A 1 284 ? 21.353 -14.795 -42.611 1.00 77.69 284 GLU A C 1
ATOM 2286 O O . GLU A 1 284 ? 21.179 -15.906 -42.101 1.00 77.69 284 GLU A O 1
ATOM 2291 N N . ARG A 1 285 ? 21.383 -13.678 -41.876 1.00 84.00 285 ARG A N 1
ATOM 2292 C CA . ARG A 1 285 ? 21.071 -13.640 -40.445 1.00 84.00 285 ARG A CA 1
ATOM 2293 C C . ARG A 1 285 ? 19.560 -13.539 -40.266 1.00 84.00 285 ARG A C 1
ATOM 2295 O O . ARG A 1 285 ? 18.919 -12.635 -40.794 1.00 84.00 285 ARG A O 1
ATOM 2302 N N . GLN A 1 286 ? 18.985 -14.457 -39.497 1.00 84.81 286 GLN A N 1
ATOM 2303 C CA . GLN A 1 286 ? 17.539 -14.579 -39.312 1.00 84.81 286 GLN A CA 1
ATOM 2304 C C . GLN A 1 286 ? 17.093 -14.147 -37.911 1.00 84.81 286 GLN A C 1
ATOM 2306 O O . GLN A 1 286 ? 17.857 -14.181 -36.948 1.00 84.81 286 GLN A O 1
ATOM 2311 N N . LYS A 1 287 ? 15.805 -13.794 -37.778 1.00 86.56 287 LYS A N 1
ATOM 2312 C CA . LYS A 1 287 ? 15.149 -13.424 -36.503 1.00 86.56 287 LYS A CA 1
ATOM 2313 C C . LYS A 1 287 ? 15.872 -12.306 -35.739 1.00 86.56 287 LYS A C 1
ATOM 2315 O O . LYS A 1 287 ? 15.981 -12.352 -34.515 1.00 86.56 287 LYS A O 1
ATOM 2320 N N . SER A 1 288 ? 16.345 -11.308 -36.473 1.00 91.75 288 SER A N 1
ATOM 2321 C CA . SER A 1 288 ? 17.075 -10.169 -35.927 1.00 91.75 288 SER A CA 1
ATOM 2322 C C . SER A 1 288 ? 16.129 -9.214 -35.196 1.00 91.75 288 SER A C 1
ATOM 2324 O O . SER A 1 288 ? 15.188 -8.677 -35.787 1.00 91.75 288 SER A O 1
ATOM 2326 N N . ILE A 1 289 ? 16.363 -9.026 -33.898 1.00 94.50 289 ILE A N 1
ATOM 2327 C CA . ILE A 1 289 ? 15.544 -8.202 -33.007 1.00 94.50 289 ILE A CA 1
ATOM 2328 C C . ILE A 1 289 ? 16.450 -7.254 -32.225 1.00 94.50 289 ILE A C 1
ATOM 2330 O O . ILE A 1 289 ? 17.399 -7.692 -31.572 1.00 94.50 289 ILE A O 1
ATOM 2334 N N . LEU A 1 290 ? 16.111 -5.967 -32.245 1.00 94.44 290 LEU A N 1
ATOM 2335 C CA . LEU A 1 290 ? 16.621 -4.985 -31.291 1.00 94.44 290 LEU A CA 1
ATOM 2336 C C . LEU A 1 290 ? 15.677 -4.933 -30.090 1.00 94.44 290 LEU A C 1
ATOM 2338 O O . LEU A 1 290 ? 14.475 -4.733 -30.257 1.00 94.44 290 LEU A O 1
ATOM 2342 N N . THR A 1 291 ? 16.237 -5.071 -28.896 1.00 95.25 291 THR A N 1
ATOM 2343 C CA . THR A 1 291 ? 15.564 -4.855 -27.617 1.00 95.25 291 THR A CA 1
ATOM 2344 C C . THR A 1 291 ? 16.141 -3.601 -26.971 1.00 95.25 291 THR A C 1
ATOM 2346 O O . THR A 1 291 ? 17.345 -3.540 -26.731 1.00 95.25 291 THR A O 1
ATOM 2349 N N . ILE A 1 292 ? 15.286 -2.625 -26.674 1.00 93.62 292 ILE A N 1
ATOM 2350 C CA . ILE A 1 292 ? 15.619 -1.449 -25.867 1.00 93.62 292 ILE A CA 1
ATOM 2351 C C . ILE A 1 292 ? 14.957 -1.621 -24.504 1.00 93.62 292 ILE A C 1
ATOM 2353 O O . ILE A 1 292 ? 13.732 -1.716 -24.413 1.00 93.62 292 ILE A O 1
ATOM 2357 N N . GLU A 1 293 ? 15.762 -1.664 -23.451 1.00 92.62 293 GLU A N 1
ATOM 2358 C CA . GLU A 1 293 ? 15.300 -1.836 -22.077 1.00 92.62 293 GLU A CA 1
ATOM 2359 C C . GLU A 1 293 ? 15.418 -0.525 -21.312 1.00 92.62 293 GLU A C 1
ATOM 2361 O O . GLU A 1 293 ? 16.406 0.205 -21.436 1.00 92.62 293 GLU A O 1
ATOM 2366 N N . GLY A 1 294 ? 14.446 -0.249 -20.451 1.00 89.75 294 GLY A N 1
ATOM 23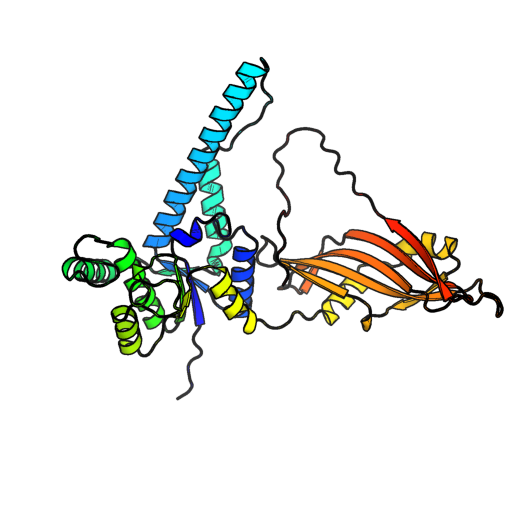67 C CA . GLY A 1 294 ? 14.481 0.946 -19.627 1.00 89.75 294 GLY A CA 1
ATOM 2368 C C . GLY A 1 294 ? 13.488 0.930 -18.483 1.00 89.75 294 GLY A C 1
ATOM 2369 O O . GLY A 1 294 ? 12.810 -0.060 -18.202 1.00 89.75 294 GLY A O 1
ATOM 2370 N N . GLU A 1 295 ? 13.438 2.054 -17.786 1.00 92.00 295 GLU A N 1
ATOM 2371 C CA . GLU A 1 295 ? 12.442 2.327 -16.764 1.00 92.00 295 GLU A CA 1
ATOM 2372 C C . GLU A 1 295 ? 11.891 3.742 -16.906 1.00 92.00 295 GLU A C 1
ATOM 2374 O O . GLU A 1 295 ? 12.549 4.628 -17.448 1.00 92.00 295 GLU A O 1
ATOM 2379 N N . CYS A 1 296 ? 10.663 3.954 -16.451 1.00 90.50 296 CYS A N 1
ATOM 2380 C CA . CYS A 1 296 ? 10.037 5.269 -16.433 1.00 90.50 296 CYS A CA 1
ATOM 2381 C C . CYS A 1 296 ? 8.976 5.362 -15.337 1.00 90.50 296 CYS A C 1
ATOM 2383 O O . CYS A 1 296 ? 8.577 4.362 -14.744 1.00 90.50 296 CYS A O 1
ATOM 2385 N N . MET A 1 297 ? 8.479 6.568 -15.093 1.00 89.38 297 MET A N 1
ATOM 2386 C CA . MET A 1 297 ? 7.365 6.825 -14.187 1.00 89.38 297 MET A CA 1
ATOM 2387 C C . MET A 1 297 ? 6.097 7.109 -14.991 1.00 89.38 297 MET A C 1
ATOM 2389 O O . MET A 1 297 ? 6.098 7.966 -15.873 1.00 89.38 297 MET A O 1
ATOM 2393 N N . TYR A 1 298 ? 5.008 6.422 -14.658 1.00 89.88 298 TYR A N 1
ATOM 2394 C CA . TYR A 1 298 ? 3.693 6.595 -15.268 1.00 89.88 298 TYR A CA 1
ATOM 2395 C C . TYR A 1 298 ? 2.701 7.168 -14.261 1.00 89.88 298 TYR A C 1
ATOM 2397 O O . TYR A 1 298 ? 2.375 6.521 -13.264 1.00 89.88 298 TYR A O 1
ATOM 2405 N N . ASP A 1 299 ? 2.211 8.379 -14.522 1.00 88.12 299 ASP A N 1
ATOM 2406 C CA . ASP A 1 299 ? 1.062 8.928 -13.810 1.00 88.12 299 ASP A CA 1
ATOM 2407 C C . ASP A 1 299 ? -0.213 8.354 -14.427 1.00 88.12 299 ASP A C 1
ATOM 2409 O O . ASP A 1 299 ? -0.580 8.683 -15.554 1.00 88.12 299 ASP A O 1
ATOM 2413 N N . TYR A 1 300 ? -0.895 7.485 -13.689 1.00 84.50 300 TYR A N 1
ATOM 2414 C CA . TYR A 1 300 ? -2.103 6.820 -14.175 1.00 84.50 300 TYR A CA 1
ATOM 2415 C C . TYR A 1 300 ? -3.371 7.680 -14.023 1.00 84.50 300 TYR A C 1
ATOM 2417 O O . TYR A 1 300 ? -4.447 7.262 -14.448 1.00 84.50 300 TYR A O 1
ATOM 2425 N N . THR A 1 301 ? -3.262 8.870 -13.421 1.00 81.00 301 THR A N 1
ATOM 2426 C CA . THR A 1 301 ? -4.339 9.871 -13.352 1.00 81.00 301 THR A CA 1
ATOM 2427 C C . THR A 1 301 ? -4.356 10.686 -14.638 1.00 81.00 301 THR A C 1
ATOM 2429 O O . THR A 1 301 ? -5.373 10.731 -15.327 1.00 81.00 301 THR A O 1
ATOM 2432 N N . ASP A 1 302 ? -3.201 11.251 -14.992 1.00 85.25 302 ASP A N 1
ATOM 2433 C CA . ASP A 1 302 ? -3.052 12.122 -16.164 1.00 85.25 302 ASP A CA 1
ATOM 2434 C C . ASP A 1 302 ? -2.648 11.352 -17.431 1.00 85.25 302 ASP A C 1
ATOM 2436 O O . ASP A 1 302 ? -2.621 11.914 -18.523 1.00 85.25 302 ASP A O 1
ATOM 2440 N N . LYS A 1 303 ? -2.355 10.052 -17.291 1.00 87.19 303 LYS A N 1
ATOM 2441 C CA . LYS A 1 303 ? -1.859 9.149 -18.342 1.00 87.19 303 LYS A CA 1
ATOM 2442 C C . LYS A 1 303 ? -0.561 9.638 -18.993 1.00 87.19 303 LYS A C 1
ATOM 2444 O O . LYS A 1 303 ? -0.369 9.464 -20.195 1.00 87.19 303 LYS A O 1
ATOM 2449 N N . ASN A 1 304 ? 0.338 10.197 -18.185 1.00 90.50 304 ASN A N 1
ATOM 2450 C CA . ASN A 1 304 ? 1.593 10.794 -18.640 1.00 90.50 304 ASN A CA 1
ATOM 2451 C C . ASN A 1 304 ? 2.815 9.973 -18.219 1.00 90.50 304 ASN A C 1
ATOM 2453 O O . ASN A 1 304 ? 2.858 9.407 -17.126 1.00 90.50 304 ASN A O 1
ATOM 2457 N N . LEU A 1 305 ? 3.826 9.951 -19.088 1.00 91.19 305 LEU A N 1
ATOM 2458 C CA . LEU A 1 305 ? 5.128 9.340 -18.829 1.00 91.19 305 LEU A CA 1
ATOM 2459 C C . LEU A 1 305 ? 6.145 10.411 -18.426 1.00 91.19 305 LEU A C 1
ATOM 2461 O O . LEU A 1 305 ? 6.078 11.558 -18.860 1.00 91.19 305 LEU A O 1
ATOM 2465 N N . SER A 1 306 ? 7.081 10.039 -17.564 1.00 90.44 306 SER A N 1
ATOM 2466 C CA . SER A 1 306 ? 8.131 10.918 -17.051 1.00 90.44 306 SER A CA 1
ATOM 2467 C C . SER A 1 306 ? 9.348 10.097 -16.643 1.00 90.44 306 SER A C 1
ATOM 2469 O O . SER A 1 306 ? 9.253 8.880 -16.502 1.00 90.44 306 SER A O 1
ATOM 2471 N N . GLU A 1 307 ? 10.491 10.759 -16.447 1.00 88.12 307 GLU A N 1
ATOM 2472 C CA . GLU A 1 307 ? 11.714 10.124 -15.927 1.00 88.12 307 GLU A CA 1
ATOM 2473 C C . GLU A 1 307 ? 12.126 8.868 -16.717 1.00 88.12 307 GLU A C 1
ATOM 2475 O O . GLU A 1 307 ? 12.497 7.853 -16.135 1.00 88.12 307 GLU A O 1
ATOM 2480 N N . ILE A 1 308 ? 12.024 8.925 -18.049 1.00 88.75 308 ILE A N 1
ATOM 2481 C CA . ILE A 1 308 ? 12.407 7.811 -18.919 1.00 88.75 308 ILE A CA 1
ATOM 2482 C C . ILE A 1 308 ? 13.926 7.659 -18.886 1.00 88.75 308 ILE A C 1
ATOM 2484 O O . ILE A 1 308 ? 14.671 8.601 -19.157 1.00 88.75 308 ILE A O 1
ATOM 2488 N N . LEU A 1 309 ? 14.375 6.457 -18.544 1.00 88.25 309 LEU A N 1
ATOM 2489 C CA . LEU A 1 309 ? 15.774 6.094 -18.397 1.00 88.25 309 LEU A CA 1
ATOM 2490 C C . LEU A 1 309 ? 16.039 4.804 -19.166 1.00 88.25 309 LEU A C 1
ATOM 2492 O O . LEU A 1 309 ? 15.468 3.758 -18.859 1.00 88.25 309 LEU A O 1
ATOM 2496 N N . LEU A 1 310 ? 16.937 4.873 -20.146 1.00 89.25 310 LEU A N 1
ATOM 2497 C CA . LEU A 1 310 ? 17.400 3.699 -20.881 1.00 89.25 310 LEU A CA 1
ATOM 2498 C C . LEU A 1 310 ? 18.448 2.949 -20.052 1.00 89.25 310 LEU A C 1
ATOM 2500 O O . LEU A 1 310 ? 19.356 3.555 -19.480 1.00 89.25 310 LEU A O 1
ATOM 2504 N N . LYS A 1 311 ? 18.311 1.625 -19.980 1.00 87.00 311 LYS A N 1
ATOM 2505 C CA . LYS A 1 311 ? 19.223 0.716 -19.274 1.00 87.00 311 LYS A CA 1
ATOM 2506 C C . LYS A 1 311 ? 20.156 0.011 -20.241 1.00 87.00 311 LYS A C 1
ATOM 2508 O O . LYS A 1 311 ? 21.357 -0.068 -19.984 1.00 87.00 311 LYS A O 1
ATOM 2513 N N . SER A 1 312 ? 19.608 -0.517 -21.328 1.00 89.75 312 SER A N 1
ATOM 2514 C CA . SER A 1 312 ? 20.383 -1.284 -22.290 1.00 89.75 312 SER A CA 1
ATOM 2515 C C . SER A 1 312 ? 19.754 -1.253 -23.677 1.00 89.75 312 SER A C 1
ATOM 2517 O O . SER A 1 312 ? 18.547 -1.062 -23.834 1.00 89.75 312 SER A O 1
ATOM 2519 N N . GLU A 1 313 ? 20.593 -1.481 -24.676 1.00 92.38 313 GLU A N 1
ATOM 2520 C CA . GLU A 1 313 ? 20.190 -1.744 -26.050 1.00 92.38 313 GLU A CA 1
ATOM 2521 C C . GLU A 1 313 ? 20.886 -3.022 -26.491 1.00 92.38 313 GLU A C 1
ATOM 2523 O O . GLU A 1 313 ? 22.103 -3.146 -26.382 1.00 92.38 313 GLU A O 1
ATOM 2528 N N . THR A 1 314 ? 20.128 -4.015 -26.946 1.00 93.50 314 THR A N 1
ATOM 2529 C CA . THR A 1 314 ? 20.675 -5.315 -27.337 1.00 93.50 314 THR A CA 1
ATOM 2530 C C . THR A 1 314 ? 20.102 -5.749 -28.675 1.00 93.50 314 THR A C 1
ATOM 2532 O O . THR A 1 314 ? 18.895 -5.902 -28.819 1.00 93.50 314 THR A O 1
ATOM 2535 N N . VAL A 1 315 ? 20.976 -6.039 -29.631 1.00 93.38 315 VAL A N 1
ATOM 2536 C CA . VAL A 1 315 ? 20.644 -6.697 -30.892 1.00 93.38 315 VAL A CA 1
ATOM 2537 C C . VAL A 1 315 ? 20.913 -8.194 -30.751 1.00 93.38 315 VAL A C 1
ATOM 2539 O O . VAL A 1 315 ? 22.023 -8.606 -30.407 1.00 93.38 315 VAL A O 1
ATOM 2542 N N . ASN A 1 316 ? 19.894 -9.011 -31.010 1.00 93.12 316 ASN A N 1
ATOM 2543 C CA . ASN A 1 316 ? 19.980 -10.470 -31.042 1.00 93.12 316 ASN A CA 1
ATOM 2544 C C . ASN A 1 316 ? 19.599 -10.973 -32.435 1.00 93.12 316 ASN A C 1
ATOM 2546 O O . ASN A 1 316 ? 18.662 -10.451 -33.032 1.00 93.12 316 ASN A O 1
ATOM 2550 N N . TRP A 1 317 ? 20.288 -11.994 -32.934 1.00 93.69 317 TRP A N 1
ATOM 2551 C CA . TRP A 1 317 ? 19.989 -12.630 -34.220 1.00 93.69 317 TRP A CA 1
ATOM 2552 C C . TRP A 1 317 ? 20.387 -14.111 -34.205 1.00 93.69 317 TRP A C 1
ATOM 2554 O O . TRP A 1 317 ? 21.046 -14.584 -33.278 1.00 93.69 317 TRP A O 1
ATOM 2564 N N . LEU A 1 318 ? 19.996 -14.848 -35.242 1.00 90.88 318 LEU A N 1
ATOM 2565 C CA . LEU A 1 318 ? 20.489 -16.190 -35.543 1.00 90.88 318 LEU A CA 1
ATOM 2566 C C . LEU A 1 318 ? 21.354 -16.137 -36.801 1.00 90.88 318 LEU A C 1
ATOM 2568 O O . LEU A 1 318 ? 20.957 -15.541 -37.799 1.00 90.88 318 LEU A O 1
ATOM 2572 N N . ASN A 1 319 ? 22.530 -16.752 -36.758 1.00 87.38 319 ASN A N 1
ATOM 2573 C CA . ASN A 1 319 ? 23.376 -16.937 -37.934 1.00 87.38 319 ASN A CA 1
ATOM 2574 C C . ASN A 1 319 ? 22.784 -18.019 -38.860 1.00 87.38 319 ASN A C 1
ATOM 2576 O O . ASN A 1 319 ? 21.907 -18.784 -38.451 1.00 87.38 319 ASN A O 1
ATOM 2580 N N . ALA A 1 320 ? 23.299 -18.121 -40.089 1.00 84.62 320 ALA A N 1
ATOM 2581 C CA . ALA A 1 320 ? 22.852 -19.109 -41.077 1.00 84.62 320 ALA A CA 1
ATOM 2582 C C . ALA A 1 320 ? 23.005 -20.574 -40.604 1.00 84.62 320 ALA A C 1
ATOM 2584 O O . ALA A 1 320 ? 22.243 -21.446 -41.012 1.00 84.62 320 ALA A O 1
ATOM 2585 N N . ASP A 1 321 ? 23.949 -20.846 -39.697 1.00 84.75 321 ASP A N 1
ATOM 2586 C CA . ASP A 1 321 ? 24.161 -22.158 -39.065 1.00 84.75 321 ASP A CA 1
ATOM 2587 C C . ASP A 1 321 ? 23.243 -22.422 -37.850 1.00 84.75 321 ASP A C 1
ATOM 2589 O O . ASP A 1 321 ? 23.331 -23.469 -37.206 1.00 84.75 321 ASP A O 1
ATOM 2593 N N . GLY A 1 322 ? 22.357 -21.475 -37.524 1.00 84.25 322 GLY A N 1
ATOM 2594 C CA . GLY A 1 322 ? 21.448 -21.530 -36.382 1.00 84.25 322 GLY A CA 1
ATOM 2595 C C . GLY A 1 322 ? 22.071 -21.108 -35.048 1.00 84.25 322 GLY A C 1
ATOM 2596 O O . GLY A 1 322 ? 21.378 -21.143 -34.027 1.00 84.25 322 GLY A O 1
ATOM 2597 N N . THR A 1 323 ? 23.342 -20.696 -35.014 1.00 88.00 323 THR A N 1
ATOM 2598 C CA . THR A 1 323 ? 23.977 -20.212 -33.781 1.00 88.00 323 THR A CA 1
ATOM 2599 C C . THR A 1 323 ? 23.486 -18.806 -33.410 1.00 88.00 323 THR A C 1
ATOM 2601 O O . THR A 1 323 ? 23.270 -17.969 -34.291 1.00 88.00 323 THR A O 1
ATOM 2604 N N . PRO A 1 324 ? 23.283 -18.506 -32.114 1.00 90.12 324 PRO A N 1
ATOM 2605 C CA . PRO A 1 324 ? 22.819 -17.193 -31.685 1.00 90.12 324 PRO A CA 1
ATOM 2606 C C . PRO A 1 324 ? 23.949 -16.159 -31.700 1.00 90.12 324 PRO A C 1
ATOM 2608 O O . PRO A 1 324 ? 25.024 -16.382 -31.142 1.00 90.12 324 PRO A O 1
ATOM 2611 N N . GLY A 1 325 ? 23.672 -14.996 -32.283 1.00 89.44 325 GLY A N 1
ATOM 2612 C CA . GLY A 1 325 ? 24.501 -13.801 -32.192 1.00 89.44 325 GLY A CA 1
ATOM 2613 C C . GLY A 1 325 ? 23.868 -12.752 -31.279 1.00 89.44 325 GLY A C 1
ATOM 2614 O O . GLY A 1 325 ? 22.645 -12.599 -31.237 1.00 89.44 325 GLY A O 1
ATOM 2615 N N . ARG A 1 326 ? 24.707 -12.039 -30.520 1.00 92.19 326 ARG A N 1
ATOM 2616 C CA . ARG A 1 326 ? 24.280 -10.976 -29.604 1.00 92.19 326 ARG A CA 1
ATOM 2617 C C . ARG A 1 326 ? 25.320 -9.864 -29.539 1.00 92.19 326 ARG A C 1
ATOM 2619 O O . ARG A 1 326 ? 26.507 -10.128 -29.357 1.00 92.19 326 ARG A O 1
ATOM 2626 N N . ARG A 1 327 ? 24.858 -8.619 -29.594 1.00 90.69 327 ARG A N 1
ATOM 2627 C CA . ARG A 1 327 ? 25.647 -7.412 -29.320 1.00 90.69 327 ARG A CA 1
ATOM 2628 C C . ARG A 1 327 ? 24.777 -6.446 -28.532 1.00 90.69 327 ARG A C 1
ATOM 2630 O O . ARG A 1 327 ? 23.584 -6.366 -28.789 1.00 90.69 327 ARG A O 1
ATOM 2637 N N . GLY A 1 328 ? 25.344 -5.724 -27.580 1.00 87.00 328 GLY A N 1
ATOM 2638 C CA . GLY A 1 328 ? 24.573 -4.724 -26.860 1.00 87.00 328 GLY A CA 1
ATOM 2639 C C . GLY A 1 328 ? 25.433 -3.747 -26.092 1.00 87.00 328 GLY A C 1
ATOM 2640 O O . GLY A 1 328 ? 26.615 -3.997 -25.849 1.00 87.00 328 GLY A O 1
ATOM 2641 N N . GLU A 1 329 ? 24.797 -2.655 -25.708 1.00 84.50 329 GLU A N 1
ATOM 2642 C CA . GLU A 1 329 ? 25.339 -1.602 -24.870 1.00 84.50 329 GLU A CA 1
ATOM 2643 C C . GLU A 1 329 ? 24.536 -1.532 -23.573 1.00 84.50 329 GLU A C 1
ATOM 2645 O O . GLU A 1 329 ? 23.321 -1.730 -23.555 1.00 84.50 329 GLU A O 1
ATOM 2650 N N . VAL A 1 330 ? 25.229 -1.280 -22.464 1.00 81.31 330 VAL A N 1
ATOM 2651 C CA . VAL A 1 330 ? 24.612 -1.111 -21.147 1.00 81.31 330 VAL A CA 1
ATOM 2652 C C . VAL A 1 330 ? 24.985 0.268 -20.636 1.00 81.31 330 VAL A C 1
ATOM 2654 O O . VAL A 1 330 ? 26.167 0.591 -20.501 1.00 81.31 330 VAL A O 1
ATOM 2657 N N . TYR A 1 331 ? 23.979 1.072 -20.319 1.00 79.44 331 TYR A N 1
ATOM 2658 C CA . TYR A 1 331 ? 24.177 2.416 -19.802 1.00 79.44 331 TYR A CA 1
ATOM 2659 C C . TYR A 1 331 ? 24.398 2.356 -18.292 1.00 79.44 331 TYR A C 1
ATOM 2661 O O . TYR A 1 331 ? 23.509 2.019 -17.509 1.00 79.44 331 TYR A O 1
ATOM 2669 N N . LEU A 1 332 ? 25.622 2.669 -17.864 1.00 47.03 332 LEU A N 1
ATOM 2670 C CA . LEU A 1 332 ? 26.016 2.613 -16.459 1.00 47.03 332 LEU A CA 1
ATOM 2671 C C . LEU A 1 332 ? 25.857 3.992 -15.815 1.00 47.03 332 LEU A C 1
ATOM 2673 O O . LEU A 1 332 ? 26.520 4.959 -16.191 1.00 47.03 332 LEU A O 1
ATOM 2677 N N . ARG A 1 333 ? 24.993 4.089 -14.801 1.00 48.94 333 ARG A N 1
ATOM 2678 C CA . ARG A 1 333 ? 24.846 5.321 -14.021 1.00 48.94 333 ARG A CA 1
ATOM 2679 C C . ARG A 1 333 ? 25.924 5.388 -12.940 1.00 48.94 333 ARG A C 1
ATOM 2681 O O . ARG A 1 333 ? 25.856 4.672 -11.945 1.00 48.94 333 ARG A O 1
ATOM 2688 N N . MET A 1 334 ? 26.879 6.308 -13.077 1.00 31.61 334 MET A N 1
ATOM 2689 C CA . MET A 1 334 ? 27.704 6.733 -11.943 1.00 31.61 334 MET A CA 1
ATOM 2690 C C . MET A 1 334 ? 26.915 7.711 -11.066 1.00 31.61 334 MET A C 1
ATOM 2692 O O . MET A 1 334 ? 26.882 8.913 -11.314 1.00 31.61 334 MET A O 1
ATOM 2696 N N . THR A 1 335 ? 26.294 7.218 -9.997 1.00 34.53 335 THR A N 1
ATOM 2697 C CA . THR A 1 335 ? 25.963 8.073 -8.847 1.00 34.53 335 THR A CA 1
ATOM 2698 C C . THR A 1 335 ? 27.241 8.338 -8.053 1.00 34.53 335 THR A C 1
ATOM 2700 O O . THR A 1 335 ? 27.564 7.596 -7.127 1.00 34.53 335 THR A O 1
ATOM 2703 N N . CYS A 1 336 ? 27.986 9.385 -8.415 1.00 25.36 336 CYS A N 1
ATOM 2704 C CA . CYS A 1 336 ? 29.075 9.894 -7.581 1.00 25.36 336 CYS A CA 1
ATOM 2705 C C . CYS A 1 336 ? 28.507 10.349 -6.228 1.00 25.36 336 CYS A C 1
ATOM 2707 O O . CYS A 1 336 ? 27.760 11.322 -6.151 1.00 25.36 336 CYS A O 1
ATOM 2709 N N . VAL A 1 337 ? 28.848 9.635 -5.153 1.00 30.69 337 VAL A N 1
ATOM 2710 C CA . VAL A 1 337 ? 28.572 10.063 -3.777 1.00 30.69 337 VAL A CA 1
ATOM 2711 C C . VAL A 1 337 ? 29.723 10.961 -3.339 1.00 30.69 337 VAL A C 1
ATOM 2713 O O . VAL A 1 337 ? 30.751 10.483 -2.871 1.00 30.69 337 VAL A O 1
ATOM 2716 N N . LEU A 1 338 ? 29.555 12.269 -3.518 1.00 26.06 338 LEU A N 1
ATOM 2717 C CA . LEU A 1 338 ? 30.405 13.287 -2.909 1.00 26.06 338 LEU A CA 1
ATOM 2718 C C . LEU A 1 338 ? 29.616 13.949 -1.774 1.00 26.06 338 LEU A C 1
ATOM 2720 O O . LEU A 1 338 ? 28.672 14.685 -2.032 1.00 26.06 338 LEU A O 1
ATOM 2724 N N . GLY A 1 339 ? 30.018 13.677 -0.530 1.00 30.20 339 GLY A N 1
ATOM 2725 C CA . GLY A 1 339 ? 29.580 14.413 0.662 1.00 30.20 339 GLY A CA 1
ATOM 2726 C C . GLY A 1 339 ? 28.251 13.957 1.277 1.00 30.20 339 GLY A C 1
ATOM 2727 O O . GLY A 1 339 ? 27.254 13.758 0.590 1.00 30.20 339 GLY A O 1
ATOM 2728 N N . GLY A 1 340 ? 28.251 13.785 2.602 1.00 36.09 340 GLY A N 1
ATOM 2729 C CA . GLY A 1 340 ? 27.103 13.384 3.418 1.00 36.09 340 GLY A CA 1
ATOM 2730 C C . GLY A 1 340 ? 26.039 14.473 3.549 1.00 36.09 340 GLY A C 1
ATOM 2731 O O . GLY A 1 340 ? 25.882 15.058 4.611 1.00 36.09 340 GLY A O 1
ATOM 2732 N N . GLY A 1 341 ? 25.306 14.739 2.471 1.00 28.75 341 GLY A N 1
ATOM 2733 C CA . GLY A 1 341 ? 24.050 15.486 2.515 1.00 28.75 341 GLY A CA 1
ATOM 2734 C C . GLY A 1 341 ? 22.857 14.547 2.686 1.00 28.75 341 GLY A C 1
ATOM 2735 O O . GLY A 1 341 ? 22.874 13.426 2.166 1.00 28.75 341 GLY A O 1
ATOM 2736 N N . ASN A 1 342 ? 21.823 15.015 3.394 1.00 35.38 342 ASN A N 1
ATOM 2737 C CA . ASN A 1 342 ? 20.519 14.360 3.511 1.00 35.38 342 ASN A CA 1
ATOM 2738 C C . ASN A 1 342 ? 20.046 13.873 2.137 1.00 35.38 342 ASN A C 1
ATOM 2740 O O . ASN A 1 342 ? 19.659 14.658 1.272 1.00 35.38 342 ASN A O 1
ATOM 2744 N N . LYS A 1 343 ? 20.108 12.557 1.926 1.00 36.62 343 LYS A N 1
ATOM 2745 C CA . LYS A 1 343 ? 19.542 11.931 0.738 1.00 36.62 343 LYS A CA 1
ATOM 2746 C C . LYS A 1 343 ? 18.045 11.808 0.950 1.00 36.62 343 LYS A C 1
ATOM 2748 O O . LYS A 1 343 ? 17.602 10.978 1.740 1.00 36.62 343 LYS A O 1
ATOM 2753 N N . GLU A 1 344 ? 17.280 12.551 0.164 1.00 35.16 344 GLU A N 1
ATOM 2754 C CA . GLU A 1 344 ? 15.965 12.081 -0.249 1.00 35.16 344 GLU A CA 1
ATOM 2755 C C . GLU A 1 344 ? 16.196 10.767 -1.007 1.00 35.16 344 GLU A C 1
ATOM 2757 O O . GLU A 1 344 ? 16.765 10.727 -2.103 1.00 35.16 344 GLU A O 1
ATOM 2762 N N . VAL A 1 345 ? 15.883 9.650 -0.359 1.00 39.31 345 VAL A N 1
ATOM 2763 C CA . VAL A 1 345 ? 15.940 8.338 -0.992 1.00 39.31 345 VAL A CA 1
ATOM 2764 C C . VAL A 1 345 ? 14.795 8.311 -1.991 1.00 39.31 345 VAL A C 1
ATOM 2766 O O . VAL A 1 345 ? 13.667 8.064 -1.588 1.00 39.31 345 VAL A O 1
ATOM 2769 N N . LYS A 1 346 ? 15.083 8.623 -3.263 1.00 44.22 346 LYS A N 1
ATOM 2770 C CA . LYS A 1 346 ? 14.028 8.961 -4.224 1.00 44.22 346 LYS A CA 1
ATOM 2771 C C . LYS A 1 346 ? 12.924 7.913 -4.291 1.00 44.22 346 LYS A C 1
ATOM 2773 O O . LYS A 1 346 ? 11.804 8.311 -4.051 1.00 44.22 346 LYS A O 1
ATOM 2778 N N . TYR A 1 347 ? 13.213 6.621 -4.476 1.00 49.34 347 TYR A N 1
ATOM 2779 C CA . TYR A 1 347 ? 12.230 5.532 -4.320 1.00 49.34 347 TYR A CA 1
ATOM 2780 C C . TYR A 1 347 ? 12.986 4.221 -4.062 1.00 49.34 347 TYR A C 1
ATOM 2782 O O . TYR A 1 347 ? 13.889 3.886 -4.830 1.00 49.34 347 TYR A O 1
ATOM 2790 N N . LYS A 1 348 ? 12.691 3.494 -2.974 1.00 43.75 348 LYS A N 1
ATOM 2791 C CA . LYS A 1 348 ? 13.473 2.297 -2.584 1.00 43.75 348 LYS A CA 1
ATOM 2792 C C . LYS A 1 348 ? 12.781 0.959 -2.828 1.00 43.75 348 LYS A C 1
ATOM 2794 O O . LYS A 1 348 ? 13.462 -0.063 -2.785 1.00 43.75 348 LYS A O 1
ATOM 2799 N N . PHE A 1 349 ? 11.469 0.933 -3.052 1.00 48.50 349 PHE A N 1
ATOM 2800 C CA . PHE A 1 349 ? 10.712 -0.310 -2.928 1.00 48.50 349 PHE A CA 1
ATOM 2801 C C . PHE A 1 349 ? 9.677 -0.476 -4.043 1.00 48.50 349 PHE A C 1
ATOM 2803 O O . PHE A 1 349 ? 9.014 0.485 -4.422 1.00 48.50 349 PHE A O 1
ATOM 2810 N N . ARG A 1 350 ? 9.586 -1.699 -4.581 1.00 52.00 350 ARG A N 1
ATOM 2811 C CA . ARG A 1 350 ? 8.766 -2.074 -5.740 1.00 52.00 350 ARG A CA 1
ATOM 2812 C C . ARG A 1 350 ? 7.945 -3.313 -5.382 1.00 52.00 350 ARG A C 1
ATOM 2814 O O . ARG A 1 350 ? 8.519 -4.320 -4.977 1.00 52.00 350 ARG A O 1
ATOM 2821 N N . GLU A 1 351 ? 6.630 -3.238 -5.538 1.00 54.72 351 GLU A N 1
ATOM 2822 C CA . GLU A 1 351 ? 5.729 -4.396 -5.543 1.00 54.72 351 GLU A CA 1
ATOM 2823 C C . GLU A 1 351 ? 5.071 -4.463 -6.916 1.00 54.72 351 GLU A C 1
ATOM 2825 O O . GLU A 1 351 ? 4.656 -3.429 -7.444 1.00 54.72 351 GLU A O 1
ATOM 2830 N N . GLN A 1 352 ? 5.086 -5.647 -7.525 1.00 67.44 352 GLN A N 1
ATOM 2831 C CA . GLN A 1 352 ? 4.575 -5.849 -8.876 1.00 67.44 352 GLN A CA 1
ATOM 2832 C C . GLN A 1 352 ? 3.045 -5.808 -8.852 1.00 67.44 352 GLN A C 1
ATOM 2834 O O . GLN A 1 352 ? 2.436 -6.446 -7.993 1.00 67.44 352 GLN A O 1
ATOM 2839 N N . LEU A 1 353 ? 2.468 -5.030 -9.772 1.00 60.03 353 LEU A N 1
ATOM 2840 C CA . LEU A 1 353 ? 1.024 -4.959 -10.005 1.00 60.03 353 LEU A CA 1
ATOM 2841 C C . LEU A 1 353 ? 0.458 -6.255 -10.578 1.00 60.03 353 LEU A C 1
ATOM 2843 O O . LEU A 1 353 ? 1.117 -6.837 -11.477 1.00 60.03 353 LEU A O 1
#

Sequence (353 aa):
MEKKLKKLCVVIDTNIWKQNSTILLKTPLGAALLYCLKQNNGCIGLPEVIENEVIKHTIKDGYKAVENINNNFKIIEIIMGKRSDYEVPDETAIKESIESRIKEIEPWIKRVPFTLEHAKSALQRVDEGTPPNGEKNQQFKDSAIWEALLSLLRENYEVHFITSDKGFFKNRNDNCSLLAENLEEDCKNLGQKVFIYKDFKSCLDKLQADVPELDKTSIILGIYKEVNPDSAQYLLSETGFEITKFSQDLSLVSAFITEATNKLALEFELKYYLSDFQSTEENERQKSILTIEGECMYDYTDKNLSEILLKSETVNWLNADGTPGRRGEVYLRMTCVLGGGNKEVKYKFREQL